Protein AF-A0A954Y9H6-F1 (afdb_monomer)

Solvent-accessible surface area (backbone atoms only — not comparable to full-atom values): 20318 Å² total; per-residue (Å²): 142,84,87,79,78,78,82,72,50,77,64,55,61,49,52,51,51,51,50,49,53,50,51,51,51,51,50,49,51,50,51,50,65,69,41,40,82,63,45,50,44,52,51,52,10,51,53,48,25,59,67,44,42,63,58,30,51,46,41,31,69,76,70,66,47,57,64,68,56,35,47,50,51,56,45,48,53,51,47,52,53,49,51,50,52,52,47,51,54,50,52,56,48,51,53,50,62,73,46,44,64,57,52,52,52,52,51,52,51,52,49,50,71,75,46,56,79,80,79,50,83,70,75,83,72,70,68,82,79,72,78,80,82,88,76,90,78,91,80,84,91,80,85,87,86,79,84,86,82,88,79,91,82,87,86,88,88,81,88,82,89,76,88,74,82,72,78,81,92,77,75,81,70,88,78,53,54,67,60,50,50,53,47,49,48,53,60,47,43,53,52,51,51,51,49,52,50,50,50,53,52,51,47,52,53,48,50,54,52,49,50,49,46,62,52,48,20,52,54,47,17,50,54,46,51,75,41,40,70,58,53,52,48,55,54,56,73,69,50,61,76,91,50,44,72,59,51,52,48,53,51,54,52,48,52,49,53,53,53,48,50,52,55,43,38,55,52,48,17,52,52,47,8,50,53,38,6,54,45,25,43,74,58,43,20,50,61,16,51,60,49,12,43,49,24,8,59,37,39,68,46,85,78,44,34,62,69,35,49,64,55,47,40,53,18,10,42,55,28,20,64,76,70,74,45,69,52,63,59,36,31,53,49,44,50,49,44,50,51,52,47,51,48,44,40,64,72,48,47,48,56,62,46,62,73,74,106

pLDDT: mean 75.58, std 20.39, range [23.17, 97.12]

Foldseek 3Di:
DPPDDPDPPPVNVVVVVVVVVVVVVVVVVVVCVVCVLVVVLLVLLLVLLVVLLVQLVCCCPVVVDDSLVSLCVSLVVLLVVLVVVLVVVVVVVVVCVVCVVVVVVVVVVVVCVVCVCLPDPPPPPVPPPDDDDDDDDDDDDDDDDDDDDDDDDDDDDDDDDDDDDDDDPDDDDSPCSVVVVVVVCVVVVVVVVVVVVVVVVVVVVVSVVSVCSSVSSSVSSSVCNVCVVVVVVVVLVPDDPVCNVVVVVVVVVVVVVVVLLQVLLLVLLVVQLVLQLVQLVVLQQANRSVLSNVLSVLSSDPPSSVVSLVVSLVSLQVRCVVVVHDSVRSNVSSVVSVVVSVCCCPPPSVCVSVVVD

Sequence (357 aa):
MEKYLPKLTERGKRWARFLSLIATTVALIWTILYLRSVLTPIAAALAIAYILNPVVTWMEREQGVRRVTSISVGIGALLIIGASVVFAGVVQTLDLSARLPQYIVQGQEWLTSSLPGLINPPEYFTSRKAEPEPGESQSQTTEQSSEPEHQSAEPENANAVPIADQPPTDGAAPWQTGHDLRRLVADHGLTVASSIAAYVSGMITNLFHILTLVVLIPMYAFFFLLNFNEMVRVVHDHIPIDYRPTIVRVVTTADRAIADFFRGRLIVCTIIGAVTGIGWQLVGVKYGLLIGALAGLLNLIPFMTMLALPMAIFGAYLGATEIQAPWFFPVVLAFLVFIAAQALETFVLTPTIESKA

Radius of gyration: 41.89 Å; Cα contacts (8 Å, |Δi|>4): 201; chains: 1; bounding box: 108×104×107 Å

Secondary structure (DSSP, 8-state):
--S------HHHHHHHHHHHHHHHHHHHHHHHHHTHHHHHHHHHHHHHHHHHHHHHHHHHHHH---HHHHHHHHHHHHHHHHHHHHHHHHHHHHHHHHHHHHHHHHHHHHHHHH-GGGTS--GGGTGGG-PPPS-------------------------------PPPS----TTTHHHHHHHHHHHHHHHHHHHHHHHHHHHHHHHHHHHHHHHHHHHHHHHHHHTHHHHHHHHHHHS-GGGHHHHHHHHHHHHHHHHHHHHHHHHHHHHHHHHHHHHHHHHT-TTHHHHHHHHHHHTTSTTGGGGHHHHHHHHHHHHHHHTT--THHHHHHHHHHHHHHHHHIIIIIHHHHHTT-

Structure (mmCIF, N/CA/C/O backbone):
data_AF-A0A954Y9H6-F1
#
_entry.id   AF-A0A954Y9H6-F1
#
loop_
_atom_site.group_PDB
_atom_site.id
_atom_site.type_symbol
_atom_site.label_atom_id
_atom_site.label_alt_id
_atom_site.label_comp_id
_atom_site.label_asym_id
_atom_site.label_entity_id
_atom_site.label_seq_id
_atom_site.pdbx_PDB_ins_code
_atom_site.Cartn_x
_atom_site.Cartn_y
_atom_site.Cartn_z
_atom_site.occupancy
_atom_site.B_iso_or_equiv
_atom_site.auth_seq_id
_atom_site.auth_comp_id
_atom_site.auth_asym_id
_atom_site.auth_atom_id
_atom_site.pdbx_PDB_model_num
ATOM 1 N N . MET A 1 1 ? -19.455 42.103 54.060 1.00 50.34 1 MET A N 1
ATOM 2 C CA . MET A 1 1 ? -19.881 42.660 52.754 1.00 50.34 1 MET A CA 1
ATOM 3 C C . MET A 1 1 ? -20.447 41.542 51.876 1.00 50.34 1 MET A C 1
ATOM 5 O O . MET A 1 1 ? -19.918 41.258 50.816 1.00 50.34 1 MET A O 1
ATOM 9 N N . GLU A 1 2 ? -21.517 40.878 52.316 1.00 53.56 2 GLU A N 1
ATOM 10 C CA . GLU A 1 2 ? -21.991 39.623 51.692 1.00 53.56 2 GLU A CA 1
ATOM 11 C C . GLU A 1 2 ? -23.406 39.761 51.091 1.00 53.56 2 GLU A C 1
ATOM 13 O O . GLU A 1 2 ? -24.058 38.788 50.733 1.00 53.56 2 GLU A O 1
ATOM 18 N N . LYS A 1 3 ? -23.910 41.001 50.987 1.00 54.41 3 LYS A N 1
ATOM 19 C CA . LYS A 1 3 ? -25.339 41.299 50.782 1.00 54.41 3 LYS A CA 1
ATOM 20 C C . LYS A 1 3 ? -25.732 41.715 49.352 1.00 54.41 3 LYS A C 1
ATOM 22 O O . LYS A 1 3 ? -26.835 42.213 49.167 1.00 54.41 3 LYS A O 1
ATOM 27 N N . TYR A 1 4 ? -24.874 41.514 48.345 1.00 53.78 4 TYR A N 1
ATOM 28 C CA . TYR A 1 4 ? -25.131 41.981 46.967 1.00 53.78 4 TYR A CA 1
ATOM 29 C C . TYR A 1 4 ? -24.660 41.019 45.861 1.00 53.78 4 TYR A C 1
ATOM 31 O O . TYR A 1 4 ? -24.099 41.453 44.860 1.00 53.78 4 TYR A O 1
ATOM 39 N N . LEU A 1 5 ? -24.902 39.712 45.992 1.00 60.25 5 LEU A N 1
ATOM 40 C CA . LEU A 1 5 ? -24.846 38.817 44.827 1.00 60.25 5 LEU A CA 1
ATOM 41 C C . LEU A 1 5 ? -26.247 38.743 44.190 1.00 60.25 5 LEU A C 1
ATOM 43 O O . LEU A 1 5 ? -27.145 38.136 44.782 1.00 60.25 5 LEU A O 1
ATOM 47 N N . PRO A 1 6 ? -26.485 39.374 43.022 1.00 60.12 6 PRO A N 1
ATOM 48 C CA . PRO A 1 6 ? -27.776 39.297 42.351 1.00 60.12 6 PRO A CA 1
ATOM 49 C C . PRO A 1 6 ? -28.073 37.842 41.972 1.00 60.12 6 PRO A C 1
ATOM 51 O O . PRO A 1 6 ? -27.268 37.168 41.326 1.00 60.12 6 PRO A O 1
ATOM 54 N N . LYS A 1 7 ? -29.245 37.344 42.383 1.00 59.62 7 LYS A N 1
ATOM 55 C CA . LYS A 1 7 ? -29.757 36.024 41.995 1.00 59.62 7 LYS A CA 1
ATOM 56 C C . LYS A 1 7 ? -29.876 35.974 40.468 1.00 59.62 7 LYS A C 1
ATOM 58 O O . LYS A 1 7 ? -30.823 36.514 39.904 1.00 59.62 7 LYS A O 1
ATOM 63 N N . LEU A 1 8 ? -28.920 35.326 39.804 1.00 60.16 8 LEU A N 1
ATOM 64 C CA . LEU A 1 8 ? -28.986 35.042 38.371 1.00 60.16 8 LEU A CA 1
ATOM 65 C C . LEU A 1 8 ? -30.288 34.283 38.076 1.00 60.16 8 LEU A C 1
ATOM 67 O O . LEU A 1 8 ? -30.517 33.194 38.612 1.00 60.16 8 LEU A O 1
ATOM 71 N N . THR A 1 9 ? -31.140 34.870 37.237 1.00 72.00 9 THR A N 1
ATOM 72 C CA . THR A 1 9 ? -32.372 34.256 36.729 1.00 72.00 9 THR A CA 1
ATOM 73 C C . THR A 1 9 ? -32.061 32.896 36.088 1.00 72.00 9 THR A C 1
ATOM 75 O O . THR A 1 9 ? -31.012 32.719 35.470 1.00 72.00 9 THR A O 1
ATOM 78 N N . GLU A 1 10 ? -32.970 31.920 36.208 1.00 72.31 10 GLU A N 1
ATOM 79 C CA . GLU A 1 10 ? -32.891 30.571 35.595 1.00 72.31 10 GLU A CA 1
ATOM 80 C C . GLU A 1 10 ? -32.370 30.587 34.142 1.00 72.31 10 GLU A C 1
ATOM 82 O O . GLU A 1 10 ? -31.597 29.718 33.735 1.00 72.31 10 GLU A O 1
ATOM 87 N N . ARG A 1 11 ? -32.736 31.624 33.372 1.00 70.50 11 ARG A N 1
ATOM 88 C CA . ARG A 1 11 ? -32.250 31.863 32.006 1.00 70.50 11 ARG A CA 1
ATOM 89 C C . ARG A 1 11 ? -30.738 32.107 31.951 1.00 70.50 11 ARG A C 1
ATOM 91 O O . ARG A 1 11 ? -30.072 31.469 31.144 1.00 70.50 11 ARG A O 1
ATOM 98 N N . GLY A 1 12 ? -30.176 32.937 32.830 1.00 76.56 12 GLY A N 1
ATOM 99 C CA . GLY A 1 12 ? -28.735 33.213 32.888 1.00 76.56 12 GLY A CA 1
ATOM 100 C C . GLY A 1 12 ? -27.895 31.959 33.148 1.00 76.56 12 GLY A C 1
ATOM 101 O O . GLY A 1 12 ? -26.865 31.769 32.511 1.00 76.56 12 GLY A O 1
ATOM 102 N N . LYS A 1 13 ? -28.378 31.032 33.989 1.00 79.44 13 LYS A N 1
ATOM 103 C CA . LYS A 1 13 ? -27.701 29.741 34.232 1.00 79.44 13 LYS A CA 1
ATOM 104 C C . LYS A 1 13 ? -27.748 28.788 33.033 1.00 79.44 13 LYS A C 1
ATOM 106 O O . LYS A 1 13 ? -26.863 27.945 32.900 1.00 79.44 13 LYS A O 1
ATOM 111 N N . ARG A 1 14 ? -28.783 28.866 32.187 1.00 79.81 14 ARG A N 1
ATOM 112 C CA . ARG A 1 14 ? -28.863 28.083 30.940 1.00 79.81 14 ARG A CA 1
ATOM 113 C C . ARG A 1 14 ? -27.919 28.661 29.892 1.00 79.81 14 ARG A C 1
ATOM 115 O O . ARG A 1 14 ? -27.126 27.914 29.336 1.00 79.81 14 ARG A O 1
ATOM 122 N N . TRP A 1 15 ? -27.928 29.981 29.704 1.00 84.19 15 TRP A N 1
ATOM 123 C CA . TRP A 1 15 ? -27.007 30.666 28.793 1.00 84.19 15 TRP A CA 1
ATOM 124 C C . TRP A 1 15 ? -25.541 30.498 29.203 1.00 84.19 15 TRP A C 1
ATOM 126 O O . TRP A 1 15 ? -24.712 30.232 28.343 1.00 84.19 15 TRP A O 1
ATOM 136 N N . ALA A 1 16 ? -25.225 30.535 30.501 1.00 85.31 16 ALA A N 1
ATOM 137 C CA . ALA A 1 16 ? -23.877 30.246 30.992 1.00 85.31 16 ALA A CA 1
ATOM 138 C C . ALA A 1 16 ? -23.425 28.811 30.661 1.00 85.31 16 ALA A C 1
ATOM 140 O O . ALA A 1 16 ? -22.292 28.623 30.233 1.00 85.31 16 ALA A O 1
ATOM 141 N N . ARG A 1 17 ? -24.316 27.812 30.791 1.00 86.06 17 ARG A N 1
ATOM 142 C CA . ARG A 1 17 ? -24.036 26.417 30.397 1.00 86.06 17 ARG A CA 1
ATOM 143 C C . ARG A 1 17 ? -23.856 26.258 28.887 1.00 86.06 17 ARG A C 1
ATOM 145 O O . ARG A 1 17 ? -22.957 25.549 28.450 1.00 86.06 17 ARG A O 1
ATOM 152 N N . PHE A 1 18 ? -24.683 26.929 28.089 1.00 89.31 18 PHE A N 1
ATOM 153 C CA . PHE A 1 18 ? -24.528 26.935 26.633 1.00 89.31 18 PHE A CA 1
ATOM 154 C C . PHE A 1 18 ? -23.209 27.585 26.210 1.00 89.31 18 PHE A C 1
ATOM 156 O O . PHE A 1 18 ? -22.472 27.000 25.424 1.00 89.31 18 PHE A O 1
ATOM 163 N N . LEU A 1 19 ? -22.865 28.743 26.779 1.00 91.88 19 LEU A N 1
ATOM 164 C CA . LEU A 1 19 ? -21.596 29.418 26.511 1.00 91.88 19 LEU A CA 1
ATOM 165 C C . LEU A 1 19 ? -20.398 28.582 26.964 1.00 91.88 19 LEU A C 1
ATOM 167 O O . LEU A 1 19 ? -19.422 28.501 26.227 1.00 91.88 19 LEU A O 1
ATOM 171 N N . SER A 1 20 ? -20.474 27.911 28.119 1.00 91.69 20 SER A N 1
ATOM 172 C CA . SER A 1 20 ? -19.396 27.022 28.562 1.00 91.69 20 SER A CA 1
ATOM 173 C C . SER A 1 20 ? -19.232 25.817 27.640 1.00 91.69 20 SER A C 1
ATOM 175 O O . SER A 1 20 ? -18.102 25.455 27.349 1.00 91.69 20 SER A O 1
ATOM 177 N N . LEU A 1 21 ? -20.328 25.225 27.146 1.00 93.12 21 LEU A N 1
ATOM 178 C CA . LEU A 1 21 ? -20.279 24.109 26.192 1.00 93.12 21 LEU A CA 1
ATOM 179 C C . LEU A 1 21 ? -19.699 24.532 24.840 1.00 93.12 21 LEU A C 1
ATOM 181 O O . LEU A 1 21 ? -18.912 23.802 24.241 1.00 93.12 21 LEU A O 1
ATOM 185 N N . ILE A 1 22 ? -20.064 25.720 24.359 1.00 93.81 22 ILE A N 1
ATOM 186 C CA . ILE A 1 22 ? -19.492 26.276 23.131 1.00 93.81 22 ILE A CA 1
ATOM 187 C C . ILE A 1 22 ? -18.000 26.547 23.340 1.00 93.81 22 ILE A C 1
ATOM 189 O O . ILE A 1 22 ? -17.191 26.127 22.520 1.00 93.81 22 ILE A O 1
ATOM 193 N N . ALA A 1 23 ? -17.620 27.175 24.455 1.00 93.62 23 ALA A N 1
ATOM 194 C CA . ALA A 1 23 ? -16.227 27.471 24.770 1.00 93.62 23 ALA A CA 1
ATOM 195 C C . ALA A 1 23 ? -15.376 26.200 24.899 1.00 93.62 23 ALA A C 1
ATOM 197 O O . ALA A 1 23 ? -14.284 26.151 24.339 1.00 93.62 23 ALA A O 1
ATOM 198 N N . THR A 1 24 ? -15.873 25.151 25.565 1.00 94.44 24 THR A N 1
ATOM 199 C CA . THR A 1 24 ? -15.162 23.865 25.646 1.00 94.44 24 THR A CA 1
ATOM 200 C C . THR A 1 24 ? -15.056 23.188 24.287 1.00 94.44 24 THR A C 1
ATOM 202 O O . THR A 1 24 ? -13.998 22.657 23.965 1.00 94.44 24 THR A O 1
ATOM 205 N N . THR A 1 25 ? -16.100 23.246 23.457 1.00 93.62 25 THR A N 1
ATOM 206 C CA . THR A 1 25 ? -16.067 22.683 22.098 1.00 93.62 25 THR A CA 1
ATOM 207 C C . THR A 1 25 ? -15.065 23.425 21.212 1.00 93.62 25 THR A C 1
ATOM 209 O O . THR A 1 25 ? -14.272 22.793 20.521 1.00 93.62 25 THR A O 1
ATOM 212 N N . VAL A 1 26 ? -15.039 24.760 21.264 1.00 95.69 26 VAL A N 1
ATOM 213 C CA . VAL A 1 26 ? -14.076 25.586 20.519 1.00 95.69 26 VAL A CA 1
ATOM 214 C C . VAL A 1 26 ? -12.653 25.341 21.010 1.00 95.69 26 VAL A C 1
ATOM 216 O O . VAL A 1 26 ? -11.758 25.166 20.188 1.00 95.69 26 VAL A O 1
ATOM 219 N N . ALA A 1 27 ? -12.442 25.272 22.328 1.00 94.50 27 ALA A N 1
ATOM 220 C CA . ALA A 1 27 ? -11.142 24.945 22.903 1.00 94.50 27 ALA A CA 1
ATOM 221 C C . ALA A 1 27 ? -10.670 23.556 22.451 1.00 94.50 27 ALA A C 1
ATOM 223 O O . ALA A 1 27 ? -9.532 23.417 22.019 1.00 94.50 27 ALA A O 1
ATOM 224 N N . LEU A 1 28 ? -11.558 22.557 22.457 1.00 94.50 28 LEU A N 1
ATOM 225 C CA . LEU A 1 28 ? -11.259 21.208 21.980 1.00 94.50 28 LEU A CA 1
ATOM 226 C C . LEU A 1 28 ? -10.878 21.203 20.493 1.00 94.50 28 LEU A C 1
ATOM 228 O O . LEU A 1 28 ? -9.861 20.619 20.128 1.00 94.50 28 LEU A O 1
ATOM 232 N N . ILE A 1 29 ? -11.654 21.881 19.639 1.00 94.19 29 ILE A N 1
ATOM 233 C CA . ILE A 1 29 ? -11.358 22.005 18.204 1.00 94.19 29 ILE A CA 1
ATOM 234 C C . ILE A 1 29 ? -10.013 22.706 17.998 1.00 94.19 29 ILE A C 1
ATOM 236 O O . ILE A 1 29 ? -9.193 22.226 17.219 1.00 94.19 29 ILE A O 1
ATOM 240 N N . TRP A 1 30 ? -9.749 23.795 18.724 1.00 94.25 30 TRP A N 1
ATOM 241 C CA . TRP A 1 30 ? -8.466 24.491 18.674 1.00 94.25 30 TRP A CA 1
ATOM 242 C C . TRP A 1 30 ? -7.325 23.549 19.057 1.00 94.25 30 TRP A C 1
ATOM 244 O O . TRP A 1 30 ? -6.343 23.456 18.324 1.00 94.25 30 TRP A O 1
ATOM 254 N N . THR A 1 31 ? -7.450 22.815 20.167 1.00 91.25 31 THR A N 1
ATOM 255 C CA . THR A 1 31 ? -6.437 21.848 20.607 1.00 91.25 31 THR A CA 1
ATOM 256 C C . THR A 1 31 ? -6.202 20.770 19.552 1.00 91.25 31 THR A C 1
ATOM 258 O O . THR A 1 31 ? -5.050 20.474 19.248 1.00 91.25 31 THR A O 1
ATOM 261 N N . ILE A 1 32 ? -7.257 20.222 18.943 1.00 89.94 32 ILE A N 1
ATOM 262 C CA . ILE A 1 32 ? -7.149 19.206 17.884 1.00 89.94 32 ILE A CA 1
ATOM 263 C C . ILE A 1 32 ? -6.435 19.766 16.648 1.00 89.94 32 ILE A C 1
ATOM 265 O O . ILE A 1 32 ? -5.545 19.112 16.105 1.00 89.94 32 ILE A O 1
ATOM 269 N N . LEU A 1 33 ? -6.789 20.975 16.209 1.00 87.44 33 LEU A N 1
ATOM 270 C CA . LEU A 1 33 ? -6.156 21.618 15.056 1.00 87.44 33 LEU A CA 1
ATOM 271 C C . LEU A 1 33 ? -4.694 21.982 15.338 1.00 87.44 33 LEU A C 1
ATOM 273 O O . LEU A 1 33 ? -3.852 21.838 14.453 1.00 87.44 33 LEU A O 1
ATOM 277 N N . TYR A 1 34 ? -4.381 22.377 16.573 1.00 91.62 34 TYR A N 1
ATOM 278 C CA . TYR A 1 34 ? -3.018 22.649 17.022 1.00 91.62 34 TYR A CA 1
ATOM 279 C C . TYR A 1 34 ? -2.166 21.370 17.081 1.00 91.62 34 TYR A C 1
ATOM 281 O O . TYR A 1 34 ? -1.022 21.366 16.634 1.00 91.62 34 TYR A O 1
ATOM 289 N N . LEU A 1 35 ? -2.737 20.255 17.555 1.00 89.19 35 LEU A N 1
ATOM 290 C CA . LEU A 1 35 ? -2.063 18.952 17.631 1.00 89.19 35 LEU A CA 1
ATOM 291 C C . LEU A 1 35 ? -2.100 18.157 16.321 1.00 89.19 35 LEU A C 1
ATOM 293 O O . LEU A 1 35 ? -1.576 17.045 16.287 1.00 89.19 35 LEU A O 1
ATOM 297 N N . ARG A 1 36 ? -2.675 18.685 15.233 1.00 88.00 36 ARG A N 1
ATOM 298 C CA . ARG A 1 36 ? -2.829 17.962 13.956 1.00 88.00 36 ARG A CA 1
ATOM 299 C C . ARG A 1 36 ? -1.518 17.336 13.458 1.00 88.00 36 ARG A C 1
ATOM 301 O O . ARG A 1 36 ? -1.539 16.230 12.913 1.00 88.00 36 ARG A O 1
ATOM 308 N N . SER A 1 37 ? -0.386 18.010 13.671 1.00 80.62 37 SER A N 1
ATOM 309 C CA . SER A 1 37 ? 0.950 17.519 13.301 1.00 80.62 37 SER A CA 1
ATOM 310 C C . SER A 1 37 ? 1.339 16.222 14.022 1.00 80.62 37 SER A C 1
ATOM 312 O O . SER A 1 37 ? 1.972 15.358 13.422 1.00 80.62 37 SER A O 1
ATOM 314 N N . VAL A 1 38 ? 0.910 16.046 15.274 1.00 88.00 38 VAL A N 1
ATOM 315 C CA . VAL A 1 38 ? 1.157 14.844 16.090 1.00 88.00 38 VAL A CA 1
ATOM 316 C C . VAL A 1 38 ? 0.028 13.822 15.932 1.00 88.00 38 VAL A C 1
ATOM 318 O O . VAL A 1 38 ? 0.260 12.616 15.990 1.00 88.00 38 VAL A O 1
ATOM 321 N N . LEU A 1 39 ? -1.195 14.287 15.669 1.00 87.38 39 LEU A N 1
ATOM 322 C CA . LEU A 1 39 ? -2.361 13.431 15.457 1.00 87.38 39 LEU A CA 1
ATOM 323 C C . LEU A 1 39 ? -2.238 12.588 14.188 1.00 87.38 39 LEU A C 1
ATOM 325 O O . LEU A 1 39 ? -2.672 11.445 14.186 1.00 87.38 39 LEU A O 1
ATOM 329 N N . THR A 1 40 ? -1.646 13.133 13.122 1.00 88.50 40 THR A N 1
ATOM 330 C CA . THR A 1 40 ? -1.534 12.446 11.824 1.00 88.50 40 THR A CA 1
ATOM 331 C C . THR A 1 40 ? -0.817 11.088 11.927 1.00 88.50 40 THR A C 1
ATOM 333 O O . THR A 1 40 ? -1.420 10.087 11.536 1.00 88.50 40 THR A O 1
ATOM 336 N N . PRO A 1 41 ? 0.407 10.981 12.489 1.00 90.88 41 PRO A N 1
ATOM 337 C CA . PRO A 1 41 ? 1.075 9.686 12.635 1.00 90.88 41 PRO A CA 1
ATOM 338 C C . PRO A 1 41 ? 0.366 8.754 13.625 1.00 90.88 41 PRO A C 1
ATOM 340 O O . PRO A 1 41 ? 0.350 7.547 13.406 1.00 90.88 41 PRO A O 1
ATOM 343 N N . ILE A 1 42 ? -0.257 9.289 14.681 1.00 93.50 42 ILE A N 1
ATOM 344 C CA . ILE A 1 42 ? -1.028 8.489 15.644 1.00 93.50 42 ILE A CA 1
ATOM 345 C C . ILE A 1 42 ? -2.270 7.884 14.972 1.00 93.50 42 ILE A C 1
ATOM 347 O O . ILE A 1 42 ? -2.531 6.691 15.103 1.00 93.50 42 ILE A O 1
ATOM 351 N N . ALA A 1 43 ? -3.023 8.685 14.220 1.00 90.88 43 ALA A N 1
ATOM 352 C CA . ALA A 1 43 ? -4.205 8.238 13.495 1.00 90.88 43 ALA A CA 1
ATOM 353 C C . ALA A 1 43 ? -3.841 7.226 12.399 1.00 90.88 43 ALA A C 1
ATOM 355 O O . ALA A 1 43 ? -4.502 6.197 12.272 1.00 90.88 43 ALA A O 1
ATOM 356 N N . ALA A 1 44 ? -2.757 7.475 11.657 1.00 91.00 44 ALA A N 1
ATOM 357 C CA . ALA A 1 44 ? -2.236 6.530 10.673 1.00 91.00 44 ALA A CA 1
ATOM 358 C C . ALA A 1 44 ? -1.828 5.201 11.329 1.00 91.00 44 ALA A C 1
ATOM 360 O O . ALA A 1 44 ? -2.189 4.133 10.839 1.00 91.00 44 ALA A O 1
ATOM 361 N N . ALA A 1 45 ? -1.142 5.255 12.472 1.00 94.44 45 ALA A N 1
ATOM 362 C CA . ALA A 1 45 ? -0.774 4.072 13.239 1.00 94.44 45 ALA A CA 1
ATOM 363 C C . ALA A 1 45 ? -1.991 3.290 13.744 1.00 94.44 45 ALA A C 1
ATOM 365 O O . ALA A 1 45 ? -1.987 2.064 13.690 1.00 94.44 45 ALA A O 1
ATOM 366 N N . LEU A 1 46 ? -3.043 3.978 14.196 1.00 93.38 46 LEU A N 1
ATOM 367 C CA . LEU A 1 46 ? -4.293 3.348 14.619 1.00 93.38 46 LEU A CA 1
ATOM 368 C C . LEU A 1 46 ? -4.992 2.640 13.451 1.00 93.38 46 LEU A C 1
ATOM 370 O O . LEU A 1 46 ? -5.429 1.501 13.599 1.00 93.38 46 LEU A O 1
ATOM 374 N N . ALA A 1 47 ? -5.059 3.293 12.288 1.00 89.25 47 ALA A N 1
ATOM 375 C CA . ALA A 1 47 ? -5.627 2.706 11.078 1.00 89.25 47 ALA A CA 1
ATOM 376 C C . ALA A 1 47 ? -4.849 1.453 10.648 1.00 89.25 47 ALA A C 1
ATOM 378 O O . ALA A 1 47 ? -5.442 0.408 10.392 1.00 89.25 47 ALA A O 1
ATOM 379 N N . ILE A 1 48 ? -3.517 1.526 10.645 1.00 90.00 48 ILE A N 1
ATOM 380 C CA . ILE A 1 48 ? -2.652 0.385 10.332 1.00 90.00 48 ILE A CA 1
ATOM 381 C C . ILE A 1 48 ? -2.810 -0.727 11.365 1.00 90.00 48 ILE A C 1
ATOM 383 O O . ILE A 1 48 ? -2.929 -1.883 10.978 1.00 90.00 48 ILE A O 1
ATOM 387 N N . ALA A 1 49 ? -2.853 -0.407 12.659 1.00 92.88 49 ALA A N 1
ATOM 388 C CA . ALA A 1 49 ? -3.075 -1.390 13.714 1.00 92.88 49 ALA A CA 1
ATOM 389 C C . ALA A 1 49 ? -4.407 -2.124 13.519 1.00 92.88 49 ALA A C 1
ATOM 391 O O . ALA A 1 49 ? -4.454 -3.345 13.642 1.00 92.88 49 ALA A O 1
ATOM 392 N N . TYR A 1 50 ? -5.468 -1.402 13.149 1.00 89.25 50 TYR A N 1
ATOM 393 C CA . TYR A 1 50 ? -6.764 -1.995 12.832 1.00 89.25 50 TYR A CA 1
ATOM 394 C C . TYR A 1 50 ? -6.695 -2.925 11.610 1.00 89.25 50 TYR A C 1
ATOM 396 O O . TYR A 1 50 ? -7.211 -4.038 11.670 1.00 89.25 50 TYR A O 1
ATOM 404 N N . ILE A 1 51 ? -6.010 -2.510 10.538 1.00 85.19 51 ILE A N 1
ATOM 405 C CA . ILE A 1 51 ? -5.826 -3.313 9.315 1.00 85.19 51 ILE A CA 1
ATOM 406 C C . ILE A 1 51 ? -4.954 -4.552 9.569 1.00 85.19 51 ILE A C 1
ATOM 408 O O . ILE A 1 51 ? -5.230 -5.622 9.031 1.00 85.19 51 ILE A O 1
ATOM 412 N N . LEU A 1 52 ? -3.908 -4.437 10.391 1.00 87.88 52 LEU A N 1
ATOM 413 C CA . LEU A 1 52 ? -3.024 -5.554 10.736 1.00 87.88 52 LEU A CA 1
ATOM 414 C C . LEU A 1 52 ? -3.656 -6.505 11.755 1.00 87.88 52 LEU A C 1
ATOM 416 O O . LEU A 1 52 ? -3.291 -7.677 11.778 1.00 87.88 52 LEU A O 1
ATOM 420 N N . ASN A 1 53 ? -4.595 -6.049 12.585 1.00 90.69 53 ASN A N 1
ATOM 421 C CA . ASN A 1 53 ? -5.228 -6.877 13.610 1.00 90.69 53 ASN A CA 1
ATOM 422 C C . ASN A 1 53 ? -5.837 -8.199 13.083 1.00 90.69 53 ASN A C 1
ATOM 424 O O . ASN A 1 53 ? -5.551 -9.235 13.689 1.00 90.69 53 ASN A O 1
ATOM 428 N N . PRO A 1 54 ? -6.615 -8.252 11.979 1.00 84.94 54 PRO A N 1
ATOM 429 C CA . PRO A 1 54 ? -7.104 -9.524 11.437 1.00 84.94 54 PRO A CA 1
ATOM 430 C C . PRO A 1 54 ? -5.963 -10.462 11.024 1.00 84.94 54 PRO A C 1
ATOM 432 O O . PRO A 1 54 ? -6.027 -11.653 11.303 1.00 84.94 54 PRO A O 1
ATOM 435 N N . VAL A 1 55 ? -4.883 -9.934 10.439 1.00 83.94 55 VAL A N 1
ATOM 436 C CA . VAL A 1 55 ? -3.706 -10.731 10.049 1.00 83.94 55 VAL A CA 1
ATOM 437 C C . VAL A 1 55 ? -2.985 -11.276 11.283 1.00 83.94 55 VAL A C 1
ATOM 439 O O . VAL A 1 55 ? -2.660 -12.460 11.350 1.00 83.94 55 VAL A O 1
ATOM 442 N N . VAL A 1 56 ? -2.781 -10.427 12.293 1.00 86.44 56 VAL A N 1
ATOM 443 C CA . VAL A 1 56 ? -2.115 -10.781 13.553 1.00 86.44 56 VAL A CA 1
ATOM 444 C C . VAL A 1 56 ? -2.912 -11.835 14.321 1.00 86.44 56 VAL A C 1
ATOM 446 O O . VAL A 1 56 ? -2.333 -12.812 14.794 1.00 86.44 56 VAL A O 1
ATOM 449 N N . THR A 1 57 ? -4.231 -11.662 14.424 1.00 85.62 57 THR A N 1
ATOM 450 C CA . THR A 1 57 ? -5.122 -12.605 15.120 1.00 85.62 57 THR A CA 1
ATOM 451 C C . THR A 1 57 ? -5.306 -13.910 14.353 1.00 85.62 57 THR A C 1
ATOM 453 O O . THR A 1 57 ? -5.400 -14.966 14.976 1.00 85.62 57 THR A O 1
ATOM 456 N N . TRP A 1 58 ? -5.305 -13.871 13.018 1.00 80.31 58 TRP A N 1
ATOM 457 C CA . TRP A 1 58 ? -5.274 -15.072 12.185 1.00 80.31 58 TRP A CA 1
ATOM 458 C C . TRP A 1 58 ? -3.985 -15.871 12.412 1.00 80.31 58 TRP A C 1
ATOM 460 O O . TRP A 1 58 ? -4.061 -17.063 12.692 1.00 80.31 58 TRP A O 1
ATOM 470 N N . MET A 1 59 ? -2.816 -15.219 12.407 1.00 81.69 59 MET A N 1
ATOM 471 C CA . MET A 1 59 ? -1.543 -15.882 12.720 1.00 81.69 59 MET A CA 1
ATOM 472 C C . MET A 1 59 ? -1.536 -16.483 14.133 1.00 81.69 59 MET A C 1
ATOM 474 O O . MET A 1 59 ? -1.082 -17.607 14.325 1.00 81.69 59 MET A O 1
ATOM 478 N N . GLU A 1 60 ? -2.057 -15.754 15.123 1.00 87.56 60 GLU A N 1
ATOM 479 C CA . GLU A 1 60 ? -2.147 -16.224 16.511 1.00 87.56 60 GLU A CA 1
ATOM 480 C C . GLU A 1 60 ? -3.017 -17.484 16.642 1.00 87.56 60 GLU A C 1
ATOM 482 O O . GLU A 1 60 ? -2.621 -18.435 17.314 1.00 87.56 60 GLU A O 1
ATOM 487 N N . ARG A 1 61 ? -4.185 -17.513 15.985 1.00 84.75 61 ARG A N 1
ATOM 488 C CA . ARG A 1 61 ? -5.139 -18.629 16.083 1.00 84.75 61 ARG A CA 1
ATOM 489 C C . ARG A 1 61 ? -4.744 -19.836 15.239 1.00 84.75 61 ARG A C 1
ATOM 491 O O . ARG A 1 61 ? -4.866 -20.957 15.718 1.00 84.75 61 ARG A O 1
ATOM 498 N N . GLU A 1 62 ? -4.285 -19.609 14.011 1.00 84.00 62 GLU A N 1
ATOM 499 C CA . GLU A 1 62 ? -4.062 -20.679 13.033 1.00 84.00 62 GLU A CA 1
ATOM 500 C C . GLU A 1 62 ? -2.670 -21.310 13.167 1.00 84.00 62 GLU A C 1
ATOM 502 O O . GLU A 1 62 ? -2.515 -22.520 13.031 1.00 84.00 62 GLU A O 1
ATOM 507 N N . GLN A 1 63 ? -1.643 -20.502 13.461 1.00 75.69 63 GLN A N 1
ATOM 508 C CA . GLN A 1 63 ? -0.256 -20.973 13.581 1.00 75.69 63 GLN A CA 1
ATOM 509 C C . GLN A 1 63 ? 0.206 -21.127 15.038 1.00 75.69 63 GLN A C 1
ATOM 511 O O . GLN A 1 63 ? 1.325 -21.581 15.277 1.00 75.69 63 GLN A O 1
ATOM 516 N N . GLY A 1 64 ? -0.618 -20.736 16.019 1.00 84.69 64 GLY A N 1
ATOM 517 C CA . GLY A 1 64 ? -0.296 -20.842 17.448 1.00 84.69 64 GLY A CA 1
ATOM 518 C C . GLY A 1 64 ? 0.899 -19.987 17.890 1.00 84.69 64 GLY A C 1
ATOM 519 O O . GLY A 1 64 ? 1.477 -20.219 18.954 1.00 84.69 64 GLY A O 1
ATOM 520 N N . VAL A 1 65 ? 1.316 -19.017 17.072 1.00 89.75 65 VAL A N 1
ATOM 521 C CA . VAL A 1 65 ? 2.456 -18.146 17.373 1.00 89.75 65 VAL A CA 1
ATOM 522 C C . VAL A 1 65 ? 2.099 -17.127 18.451 1.00 89.75 65 VAL A C 1
ATOM 524 O O . VAL A 1 65 ? 0.979 -16.625 18.535 1.00 89.75 65 VAL A O 1
ATOM 527 N N . ARG A 1 66 ? 3.091 -16.776 19.279 1.00 90.88 66 ARG A N 1
ATOM 528 C CA . ARG A 1 66 ? 2.941 -15.723 20.290 1.00 90.88 66 ARG A CA 1
ATOM 529 C C . ARG A 1 66 ? 2.521 -14.415 19.623 1.00 90.88 66 ARG A C 1
ATOM 531 O O . ARG A 1 66 ? 3.136 -13.993 18.647 1.00 90.88 66 ARG A O 1
ATOM 538 N N . ARG A 1 67 ? 1.561 -13.714 20.231 1.00 85.38 67 ARG A N 1
ATOM 539 C CA . ARG A 1 67 ? 1.025 -12.433 19.744 1.00 85.38 67 ARG A CA 1
ATOM 540 C C . ARG A 1 67 ? 2.106 -11.407 19.391 1.00 85.38 67 ARG A C 1
ATOM 542 O O . ARG A 1 67 ? 2.024 -10.762 18.354 1.00 85.38 67 ARG A O 1
ATOM 549 N N . VAL A 1 68 ? 3.159 -11.311 20.207 1.00 89.88 68 VAL A N 1
ATOM 550 C CA . VAL A 1 68 ? 4.302 -10.414 19.951 1.00 89.88 68 VAL A CA 1
ATOM 551 C C . VAL A 1 68 ? 5.006 -10.757 18.634 1.00 89.88 68 VAL A C 1
ATOM 553 O O . VAL A 1 68 ? 5.362 -9.856 17.886 1.00 89.88 68 VAL A O 1
ATOM 556 N N . THR A 1 69 ? 5.163 -12.042 18.310 1.00 91.06 69 THR A N 1
ATOM 557 C CA . THR A 1 69 ? 5.796 -12.490 17.063 1.00 91.06 69 THR A CA 1
ATOM 558 C C . THR A 1 69 ? 4.955 -12.107 15.850 1.00 91.06 69 THR A C 1
ATOM 560 O O . THR A 1 69 ? 5.493 -11.538 14.905 1.00 91.06 69 THR A O 1
ATOM 563 N N . SER A 1 70 ? 3.641 -12.342 15.890 1.00 88.75 70 SER A N 1
ATOM 564 C CA . SER A 1 70 ? 2.728 -11.957 14.805 1.00 88.75 70 SER A CA 1
ATOM 565 C C . SER A 1 70 ? 2.743 -10.450 14.549 1.00 88.75 70 SER A C 1
ATOM 567 O O . SER A 1 70 ? 2.813 -10.012 13.402 1.00 88.75 70 SER A O 1
ATOM 569 N N . ILE A 1 71 ? 2.746 -9.650 15.621 1.00 92.00 71 ILE A N 1
ATOM 570 C CA . ILE A 1 71 ? 2.841 -8.187 15.535 1.00 92.00 71 ILE A CA 1
ATOM 571 C C . ILE A 1 71 ? 4.173 -7.773 14.900 1.00 92.00 71 ILE A C 1
ATOM 573 O O . ILE A 1 71 ? 4.180 -6.975 13.964 1.00 92.00 71 ILE A O 1
ATOM 577 N N . SER A 1 72 ? 5.291 -8.338 15.363 1.00 92.00 72 SER A N 1
ATOM 578 C CA . SER A 1 72 ? 6.621 -8.031 14.826 1.00 92.00 72 SER A CA 1
ATOM 579 C C . SER A 1 72 ? 6.760 -8.398 13.349 1.00 92.00 72 SER A C 1
ATOM 581 O O . SER A 1 72 ? 7.372 -7.641 12.603 1.00 92.00 72 SER A O 1
ATOM 583 N N . VAL A 1 73 ? 6.175 -9.514 12.901 1.00 91.06 73 VAL A N 1
ATOM 584 C CA . VAL A 1 73 ? 6.181 -9.908 11.480 1.00 91.06 73 VAL A CA 1
ATOM 585 C C . VAL A 1 73 ? 5.369 -8.924 10.638 1.00 91.06 73 VAL A C 1
ATOM 587 O O . VAL A 1 73 ? 5.873 -8.433 9.628 1.00 91.06 73 VAL A O 1
ATOM 590 N N . GLY A 1 74 ? 4.150 -8.579 11.068 1.00 89.00 74 GLY A N 1
ATOM 591 C CA . GLY A 1 74 ? 3.312 -7.610 10.355 1.00 89.00 74 GLY A CA 1
ATOM 592 C C . GLY A 1 74 ? 3.965 -6.229 10.255 1.00 89.00 74 GLY A C 1
ATOM 593 O O . GLY A 1 74 ? 3.966 -5.605 9.195 1.00 89.00 74 GLY A O 1
ATOM 594 N N . ILE A 1 75 ? 4.595 -5.775 11.338 1.00 92.88 75 ILE A N 1
ATOM 595 C CA . ILE A 1 75 ? 5.312 -4.496 11.374 1.00 92.88 75 ILE A CA 1
ATOM 596 C C . ILE A 1 75 ? 6.620 -4.547 10.587 1.00 92.88 75 ILE A C 1
ATOM 598 O O . ILE A 1 75 ? 6.957 -3.574 9.916 1.00 92.88 75 ILE A O 1
ATOM 602 N N . GLY A 1 76 ? 7.322 -5.679 10.599 1.00 91.06 76 GLY A N 1
ATOM 603 C CA . GLY A 1 76 ? 8.488 -5.903 9.753 1.00 91.06 76 GLY A CA 1
ATOM 604 C C . GLY A 1 76 ? 8.140 -5.786 8.270 1.00 91.06 76 GLY A C 1
ATOM 605 O O . GLY A 1 76 ? 8.815 -5.063 7.542 1.00 91.06 76 GLY A O 1
ATOM 606 N N . ALA A 1 77 ? 7.042 -6.409 7.831 1.00 87.56 77 ALA A N 1
ATOM 607 C CA . ALA A 1 77 ? 6.554 -6.282 6.459 1.00 87.56 77 ALA A CA 1
ATOM 608 C C . ALA A 1 77 ? 6.222 -4.823 6.100 1.00 87.56 77 ALA A C 1
ATOM 610 O O . ALA A 1 77 ? 6.634 -4.333 5.048 1.00 87.56 77 ALA A O 1
ATOM 611 N N . LEU A 1 78 ? 5.552 -4.098 7.001 1.00 89.19 78 LEU A N 1
ATOM 612 C CA . LEU A 1 78 ? 5.251 -2.676 6.824 1.00 89.19 78 LEU A CA 1
ATOM 613 C C . LEU A 1 78 ? 6.523 -1.819 6.705 1.00 89.19 78 LEU A C 1
ATOM 615 O O . LEU A 1 78 ? 6.594 -0.945 5.842 1.00 89.19 78 LEU A O 1
ATOM 619 N N . LEU A 1 79 ? 7.535 -2.077 7.538 1.00 92.12 79 LEU A N 1
ATOM 620 C CA . LEU A 1 79 ? 8.817 -1.372 7.493 1.00 92.12 79 LEU A CA 1
ATOM 621 C C . LEU A 1 79 ? 9.584 -1.657 6.203 1.00 92.12 79 LEU A C 1
ATOM 623 O O . LEU A 1 79 ? 10.170 -0.736 5.646 1.00 92.12 79 LEU A O 1
ATOM 627 N N . ILE A 1 80 ? 9.552 -2.892 5.698 1.00 88.38 80 ILE A N 1
ATOM 628 C CA . ILE A 1 80 ? 10.179 -3.247 4.416 1.00 88.38 80 ILE A CA 1
ATOM 629 C C . ILE A 1 80 ? 9.514 -2.483 3.266 1.00 88.38 80 ILE A C 1
ATOM 631 O O . ILE A 1 80 ? 10.211 -1.919 2.419 1.00 88.38 80 ILE A O 1
ATOM 635 N N . ILE A 1 81 ? 8.180 -2.408 3.251 1.00 83.00 81 ILE A N 1
ATOM 636 C CA . ILE A 1 81 ? 7.433 -1.632 2.251 1.00 83.00 81 ILE A CA 1
ATOM 637 C C . ILE A 1 81 ? 7.797 -0.145 2.364 1.00 83.00 81 ILE A C 1
ATOM 639 O O . ILE A 1 81 ? 8.156 0.477 1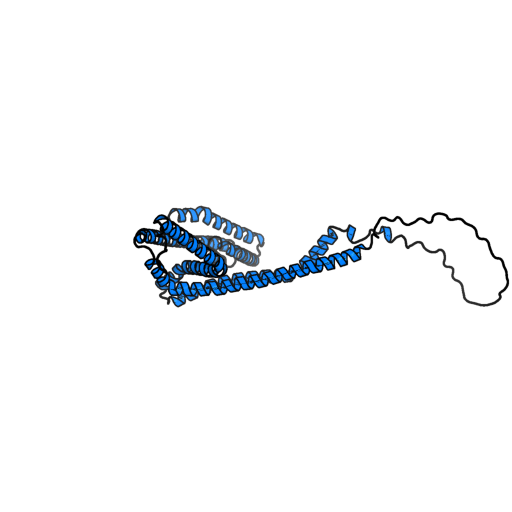.365 1.00 83.00 81 ILE A O 1
ATOM 643 N N . GLY A 1 82 ? 7.778 0.414 3.578 1.00 83.62 82 GLY A N 1
ATOM 644 C CA . GLY A 1 82 ? 8.141 1.811 3.829 1.00 83.62 82 GLY A CA 1
ATOM 645 C C . GLY A 1 82 ? 9.575 2.136 3.402 1.00 83.62 82 GLY A C 1
ATOM 646 O O . GLY A 1 82 ? 9.803 3.119 2.700 1.00 83.62 82 GLY A O 1
ATOM 647 N N . ALA A 1 83 ? 10.534 1.277 3.749 1.00 85.31 83 ALA A N 1
ATOM 648 C CA . ALA A 1 83 ? 11.932 1.415 3.355 1.00 85.31 83 ALA A CA 1
ATOM 649 C C . ALA A 1 83 ? 12.108 1.334 1.834 1.00 85.31 83 ALA A C 1
ATOM 651 O O . ALA A 1 83 ? 12.882 2.106 1.277 1.00 85.31 83 ALA A O 1
ATOM 652 N N . SER A 1 84 ? 11.359 0.461 1.154 1.00 80.94 84 SER A N 1
ATOM 653 C CA . SER A 1 84 ? 11.394 0.341 -0.309 1.00 80.94 84 SER A CA 1
ATOM 654 C C . SER A 1 84 ? 10.907 1.617 -0.997 1.00 80.94 84 SER A C 1
ATOM 656 O O . SER A 1 84 ? 11.525 2.068 -1.958 1.00 80.94 84 SER A O 1
ATOM 658 N N . VAL A 1 85 ? 9.844 2.243 -0.480 1.00 80.38 85 VAL A N 1
ATOM 659 C CA . VAL A 1 85 ? 9.328 3.524 -0.994 1.00 80.38 85 VAL A CA 1
ATOM 660 C C . VAL A 1 85 ? 10.329 4.656 -0.760 1.00 80.38 85 VAL A C 1
ATOM 662 O O . VAL A 1 85 ? 10.605 5.429 -1.678 1.00 80.38 85 VAL A O 1
ATOM 665 N N . VAL A 1 86 ? 10.916 4.735 0.441 1.00 84.06 86 VAL A N 1
ATOM 666 C CA . VAL A 1 86 ? 11.967 5.720 0.753 1.00 84.06 86 VAL A CA 1
ATOM 667 C C . VAL A 1 86 ? 13.163 5.532 -0.172 1.00 84.06 86 VAL A C 1
ATOM 669 O O . VAL A 1 86 ? 13.635 6.495 -0.771 1.00 84.06 86 VAL A O 1
ATOM 672 N N . PHE A 1 87 ? 13.628 4.294 -0.323 1.00 84.38 87 PHE A N 1
ATOM 673 C CA . PHE A 1 87 ? 14.755 3.960 -1.181 1.00 84.38 87 PHE A CA 1
ATOM 674 C C . PHE A 1 87 ? 14.483 4.336 -2.639 1.00 84.38 87 PHE A C 1
ATOM 676 O O . PHE A 1 87 ? 15.311 5.005 -3.251 1.00 84.38 87 PHE A O 1
ATOM 683 N N . ALA A 1 88 ? 13.310 3.990 -3.177 1.00 78.31 88 ALA A N 1
ATOM 684 C CA . ALA A 1 88 ? 12.913 4.365 -4.531 1.00 78.31 88 ALA A CA 1
ATOM 685 C C . ALA A 1 88 ? 12.912 5.890 -4.727 1.00 78.31 88 ALA A C 1
ATOM 687 O O . ALA A 1 88 ? 13.478 6.376 -5.706 1.00 78.31 88 ALA A O 1
ATOM 688 N N . GLY A 1 89 ? 12.358 6.650 -3.775 1.00 77.38 89 GLY A N 1
ATOM 689 C CA . GLY A 1 89 ? 12.361 8.115 -3.823 1.00 77.38 89 GLY A CA 1
ATOM 690 C C . GLY A 1 89 ? 13.771 8.715 -3.773 1.00 77.38 89 GLY A C 1
ATOM 691 O O . GLY A 1 89 ? 14.083 9.645 -4.521 1.00 77.38 89 GLY A O 1
ATOM 692 N N . VAL A 1 90 ? 14.654 8.156 -2.939 1.00 81.56 90 VAL A N 1
ATOM 693 C CA . VAL A 1 90 ? 16.063 8.572 -2.866 1.00 81.56 90 VAL A CA 1
ATOM 694 C C . VAL A 1 90 ? 16.781 8.272 -4.180 1.00 81.56 90 VAL A C 1
ATOM 696 O O . VAL A 1 90 ? 17.389 9.174 -4.748 1.00 81.56 90 VAL A O 1
ATOM 699 N N . VAL A 1 91 ? 16.676 7.046 -4.700 1.00 81.56 91 VAL A N 1
ATOM 700 C CA . VAL A 1 91 ? 17.328 6.631 -5.955 1.00 81.56 91 VAL A CA 1
ATOM 701 C C . VAL A 1 91 ? 16.852 7.474 -7.136 1.00 81.56 91 VAL A C 1
ATOM 703 O O . VAL A 1 91 ? 17.676 7.949 -7.915 1.00 81.56 91 VAL A O 1
ATOM 706 N N . GLN A 1 92 ? 15.546 7.729 -7.238 1.00 76.69 92 GLN A N 1
ATOM 707 C CA . GLN A 1 92 ? 14.977 8.588 -8.277 1.00 76.69 92 GLN A CA 1
ATOM 708 C C . GLN A 1 92 ? 15.552 10.007 -8.217 1.00 76.69 92 GLN A C 1
ATOM 710 O O . GLN A 1 92 ? 15.810 10.626 -9.249 1.00 76.69 92 GLN A O 1
ATOM 715 N N . THR A 1 93 ? 15.794 10.519 -7.012 1.00 69.25 93 THR A N 1
ATOM 716 C CA . THR A 1 93 ? 16.352 11.861 -6.850 1.00 69.25 93 THR A CA 1
ATOM 717 C C . THR A 1 93 ? 17.852 11.907 -7.131 1.00 69.25 93 THR A C 1
ATOM 719 O O . THR A 1 93 ? 18.331 12.863 -7.739 1.00 69.25 93 THR A O 1
ATOM 722 N N . LEU A 1 94 ? 18.597 10.866 -6.748 1.00 75.56 94 LEU A N 1
ATOM 723 C CA . LEU A 1 94 ? 20.013 10.745 -7.097 1.00 75.56 94 LEU A CA 1
ATOM 724 C C . LEU A 1 94 ? 20.197 10.707 -8.621 1.00 75.56 94 LEU A C 1
ATOM 726 O O . LEU A 1 94 ? 21.065 11.409 -9.140 1.00 75.56 94 LEU A O 1
ATOM 730 N N . ASP A 1 95 ? 19.334 9.991 -9.343 1.00 76.50 95 ASP A N 1
ATOM 731 C CA . ASP A 1 95 ? 19.348 9.955 -10.810 1.00 76.50 95 ASP A CA 1
ATOM 732 C C . ASP A 1 95 ? 19.048 11.338 -11.422 1.00 76.50 95 ASP A C 1
ATOM 734 O O . ASP A 1 95 ? 19.759 11.783 -12.322 1.00 76.50 95 ASP A O 1
ATOM 738 N N . LEU A 1 96 ? 18.081 12.086 -10.877 1.00 70.75 96 LEU A N 1
ATOM 739 C CA . LEU A 1 96 ? 17.809 13.468 -11.300 1.00 70.75 96 LEU A CA 1
ATOM 740 C C . LEU A 1 96 ? 18.994 14.410 -11.037 1.00 70.75 96 LEU A C 1
ATOM 742 O O . LEU A 1 96 ? 19.301 15.245 -11.886 1.00 70.75 96 LEU A O 1
ATOM 746 N N . SER A 1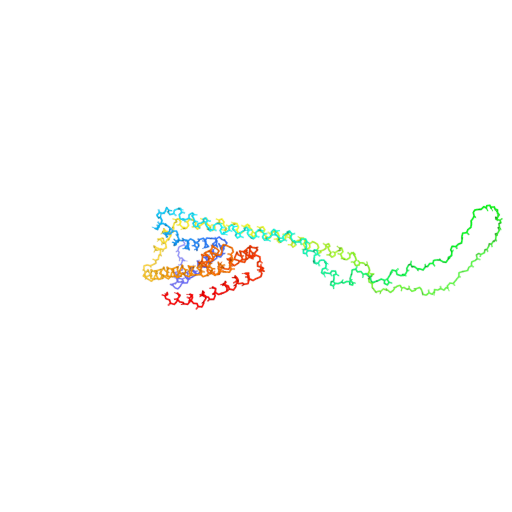 97 ? 19.687 14.261 -9.904 1.00 69.25 97 SER A N 1
ATOM 747 C CA . SER A 1 97 ? 20.872 15.066 -9.578 1.00 69.25 97 SER A CA 1
ATOM 748 C C . SER A 1 97 ? 22.049 14.788 -10.517 1.00 69.25 97 SER A C 1
ATOM 750 O O . SER A 1 97 ? 22.716 15.720 -10.962 1.00 69.25 97 SER A O 1
ATOM 752 N N . ALA A 1 98 ? 22.254 13.524 -10.897 1.00 71.12 98 ALA A N 1
ATOM 753 C CA . ALA A 1 98 ? 23.292 13.128 -11.844 1.00 71.12 98 ALA A CA 1
ATOM 754 C C . ALA A 1 98 ? 22.981 13.603 -13.274 1.00 71.12 98 ALA A C 1
ATOM 756 O O . ALA A 1 98 ? 23.887 13.893 -14.052 1.00 71.12 98 ALA A O 1
ATOM 757 N N . ARG A 1 99 ? 21.691 13.721 -13.611 1.00 73.94 99 ARG A N 1
ATOM 758 C CA . ARG A 1 99 ? 21.188 14.162 -14.920 1.00 73.94 99 ARG A CA 1
ATOM 759 C C . ARG A 1 99 ? 20.933 15.668 -15.016 1.00 73.94 99 ARG A C 1
ATOM 761 O O . ARG A 1 99 ? 20.622 16.176 -16.085 1.00 73.94 99 ARG A O 1
ATOM 768 N N . LEU A 1 100 ? 21.079 16.412 -13.930 1.00 68.44 100 LEU A N 1
ATOM 769 C CA . LEU A 1 100 ? 20.880 17.861 -13.922 1.00 68.44 100 LEU A CA 1
ATOM 770 C C . LEU A 1 100 ? 21.851 18.620 -14.852 1.00 68.44 100 LEU A C 1
ATOM 772 O O . LEU A 1 100 ? 21.378 19.468 -15.610 1.00 68.44 100 LEU A O 1
ATOM 776 N N . PRO A 1 101 ? 23.163 18.301 -14.895 1.00 67.19 101 PRO A N 1
ATOM 777 C CA . PRO A 1 101 ? 24.105 18.975 -15.790 1.00 67.19 101 PRO A CA 1
ATOM 778 C C . PRO A 1 101 ? 23.732 18.833 -17.269 1.00 67.19 101 PRO A C 1
ATOM 780 O O . PRO A 1 101 ? 23.784 19.808 -18.012 1.00 67.19 101 PRO A O 1
ATOM 783 N N . GLN A 1 102 ? 23.289 17.645 -17.694 1.00 73.44 102 GLN A N 1
ATOM 784 C CA . GLN A 1 102 ? 22.889 17.415 -19.088 1.00 73.44 102 GLN A CA 1
ATOM 785 C C . GLN A 1 102 ? 21.605 18.169 -19.463 1.00 73.44 102 GLN A C 1
ATOM 787 O O . GLN A 1 102 ? 21.503 18.635 -20.591 1.00 73.44 102 GLN A O 1
ATOM 792 N N . TYR A 1 103 ? 20.653 18.357 -18.540 1.00 71.81 103 TYR A N 1
ATOM 793 C CA . TYR A 1 103 ? 19.457 19.161 -18.819 1.00 71.81 103 TYR A CA 1
ATOM 794 C C . TYR A 1 103 ? 19.783 20.650 -18.949 1.00 71.81 103 TYR A C 1
ATOM 796 O O . TYR A 1 103 ? 19.167 21.344 -19.755 1.00 71.81 103 TYR A O 1
ATOM 804 N N . ILE A 1 104 ? 20.781 21.137 -18.205 1.00 67.81 104 ILE A N 1
ATOM 805 C CA . ILE A 1 104 ? 21.288 22.507 -18.352 1.00 67.81 104 ILE A CA 1
ATOM 806 C C . ILE A 1 104 ? 21.946 22.679 -19.727 1.00 67.81 104 ILE A C 1
ATOM 808 O O . ILE A 1 104 ? 21.648 23.649 -20.419 1.00 67.81 104 ILE A O 1
ATOM 812 N N . VAL A 1 105 ? 22.783 21.725 -20.149 1.00 66.31 105 VAL A N 1
ATOM 813 C CA . VAL A 1 105 ? 23.444 21.754 -21.467 1.00 66.31 105 VAL A CA 1
ATOM 814 C C . VAL A 1 105 ? 22.424 21.663 -22.606 1.00 66.31 105 VAL A C 1
ATOM 816 O O . VAL A 1 105 ? 22.442 22.496 -23.506 1.00 66.31 105 VAL A O 1
ATOM 819 N N . GLN A 1 106 ? 21.464 20.737 -22.535 1.00 68.94 106 GLN A N 1
ATOM 820 C CA . GLN A 1 106 ? 20.386 20.632 -23.529 1.00 68.94 106 GLN A CA 1
ATOM 821 C C . GLN A 1 106 ? 19.518 21.894 -23.578 1.00 68.94 106 GLN A C 1
ATOM 823 O O . GLN A 1 106 ? 19.099 22.318 -24.652 1.00 68.94 106 GLN A O 1
ATOM 828 N N . GLY A 1 107 ? 19.264 22.524 -22.429 1.00 70.25 107 GLY A N 1
ATOM 829 C CA . GLY A 1 107 ? 18.560 23.802 -22.368 1.00 70.25 107 GLY A CA 1
ATOM 830 C C . GLY A 1 107 ? 19.332 24.924 -23.064 1.00 70.25 107 GLY A C 1
ATOM 831 O O . GLY A 1 107 ? 18.735 25.713 -23.795 1.00 70.25 107 GLY A O 1
ATOM 832 N N . GLN A 1 108 ? 20.657 24.969 -22.891 1.00 58.47 108 GLN A N 1
ATOM 833 C CA . GLN A 1 108 ? 21.530 25.925 -23.578 1.00 58.47 108 GLN A CA 1
ATOM 834 C C . GLN A 1 108 ? 21.540 25.705 -25.096 1.00 58.47 108 GLN A C 1
ATOM 836 O O . GLN A 1 108 ? 21.438 26.677 -25.846 1.00 58.47 108 GLN A O 1
ATOM 841 N N . GLU A 1 109 ? 21.603 24.451 -25.547 1.00 65.25 109 GLU A N 1
ATOM 842 C CA . GLU A 1 109 ? 21.550 24.067 -26.967 1.00 65.25 109 GLU A CA 1
ATOM 843 C C . GLU A 1 109 ? 20.189 24.375 -27.610 1.00 65.25 109 GLU A C 1
ATOM 845 O O . GLU A 1 109 ? 20.114 24.902 -28.724 1.00 65.25 109 GLU A O 1
ATOM 850 N N . TRP A 1 110 ? 19.087 24.113 -26.902 1.00 70.62 110 TRP A N 1
ATOM 851 C CA . TRP A 1 110 ? 17.747 24.480 -27.362 1.00 70.62 110 TRP A CA 1
ATOM 852 C C . TRP A 1 110 ? 17.586 26.001 -27.490 1.00 70.62 110 TRP A C 1
ATOM 854 O O . TRP A 1 110 ? 17.024 26.483 -28.474 1.00 70.62 110 TRP A O 1
ATOM 864 N N . LEU A 1 111 ? 18.121 26.775 -26.538 1.00 66.94 111 LEU A N 1
ATOM 865 C CA . LEU A 1 111 ? 18.077 28.239 -26.595 1.00 66.94 111 LEU A CA 1
ATOM 866 C C . LEU A 1 111 ? 18.901 28.799 -27.760 1.00 66.94 111 LEU A C 1
ATOM 868 O O . LEU A 1 111 ? 18.430 29.681 -28.476 1.00 66.94 111 LEU A O 1
ATOM 872 N N . THR A 1 112 ? 20.113 28.281 -27.969 1.00 63.44 112 THR A N 1
ATOM 873 C CA . THR A 1 112 ? 20.993 28.717 -29.069 1.00 63.44 112 THR A CA 1
ATOM 874 C C . THR A 1 112 ? 20.419 28.364 -30.436 1.00 63.44 112 THR A C 1
ATOM 876 O O . THR A 1 112 ? 20.503 29.173 -31.358 1.00 63.44 112 THR A O 1
ATOM 879 N N . SER A 1 113 ? 19.791 27.194 -30.568 1.00 68.12 113 SER A N 1
ATOM 880 C CA . SER A 1 113 ? 19.136 26.783 -31.816 1.00 68.12 113 SER A CA 1
ATOM 881 C C . SER A 1 113 ? 17.826 27.527 -32.086 1.00 68.12 113 SER A C 1
ATOM 883 O O . SER A 1 113 ? 17.513 27.796 -33.244 1.00 68.12 113 SER A O 1
ATOM 885 N N . SER A 1 114 ? 17.080 27.907 -31.046 1.00 72.69 114 SER A N 1
ATOM 886 C CA . SER A 1 114 ? 15.801 28.618 -31.193 1.00 72.69 114 SER A CA 1
ATOM 887 C C . SER A 1 114 ? 15.958 30.131 -31.405 1.00 72.69 114 SER A C 1
ATOM 889 O O . SER A 1 114 ? 15.046 30.764 -31.934 1.00 72.69 114 SER A O 1
ATOM 891 N N . LEU A 1 115 ? 17.095 30.728 -31.018 1.00 59.81 115 LEU A N 1
ATOM 892 C CA . LEU A 1 115 ? 17.368 32.172 -31.138 1.00 59.81 115 LEU A CA 1
ATOM 893 C C . LEU A 1 115 ? 18.751 32.477 -31.765 1.00 59.81 115 LEU A C 1
ATOM 895 O O . LEU A 1 115 ? 19.588 33.135 -31.140 1.00 59.81 115 LEU A O 1
ATOM 899 N N . PRO A 1 116 ? 19.008 32.066 -33.022 1.00 54.69 116 PRO A N 1
ATOM 900 C CA . PRO A 1 116 ? 20.320 32.212 -33.664 1.00 54.69 116 PRO A CA 1
ATOM 901 C C . PRO A 1 116 ? 20.766 33.675 -33.864 1.00 54.69 116 PRO A C 1
ATOM 903 O O . PRO A 1 116 ? 21.962 33.960 -33.883 1.00 54.69 116 PRO A O 1
ATOM 906 N N . GLY A 1 117 ? 19.823 34.620 -33.969 1.00 51.69 117 GLY A N 1
ATOM 907 C CA . GLY A 1 117 ? 20.097 36.034 -34.271 1.00 51.69 117 GLY A CA 1
ATOM 908 C C . GLY A 1 117 ? 20.578 36.901 -33.100 1.00 51.69 117 GLY A C 1
ATOM 909 O O . GLY A 1 117 ? 20.927 38.056 -33.319 1.00 51.69 117 GLY A O 1
ATOM 910 N N . LEU A 1 118 ? 20.597 36.382 -31.867 1.00 49.56 118 LEU A N 1
ATOM 911 C CA . LEU A 1 118 ? 21.046 37.133 -30.682 1.00 49.56 118 LEU A CA 1
ATOM 912 C C . LEU A 1 118 ? 22.509 36.858 -30.298 1.00 49.56 118 LEU A C 1
ATOM 914 O O . LEU A 1 118 ? 23.067 37.592 -29.485 1.00 49.56 118 LEU A O 1
ATOM 918 N N . ILE A 1 119 ? 23.124 35.807 -30.854 1.00 51.12 119 ILE A N 1
ATOM 919 C CA . ILE A 1 119 ? 24.408 35.271 -30.366 1.00 51.12 119 ILE A CA 1
ATOM 920 C C . ILE A 1 119 ? 25.538 35.403 -31.408 1.00 51.12 119 ILE A C 1
ATOM 922 O O . ILE A 1 119 ? 26.688 35.563 -31.012 1.00 51.12 119 ILE A O 1
ATOM 926 N N . ASN A 1 120 ? 25.235 35.452 -32.713 1.00 50.00 120 ASN A N 1
ATOM 927 C CA . ASN A 1 120 ? 26.211 35.747 -33.772 1.00 50.00 120 ASN A CA 1
ATOM 928 C C . ASN A 1 120 ? 25.764 36.980 -34.579 1.00 50.00 120 ASN A C 1
ATOM 930 O O . ASN A 1 120 ? 24.731 36.901 -35.250 1.00 50.00 120 ASN A O 1
ATOM 934 N N . PRO A 1 121 ? 26.493 38.116 -34.561 1.00 46.25 121 PRO A N 1
ATOM 935 C CA . PRO A 1 121 ? 26.200 39.197 -35.492 1.00 46.25 121 PRO A CA 1
ATOM 936 C C . PRO A 1 121 ? 26.458 38.697 -36.924 1.00 46.25 121 PRO A C 1
ATOM 938 O O . PRO A 1 121 ? 27.454 38.008 -37.157 1.00 46.25 121 PRO A O 1
ATOM 941 N N . PRO A 1 122 ? 25.576 39.001 -37.889 1.00 45.38 122 PRO A N 1
ATOM 942 C CA . PRO A 1 122 ? 25.729 38.507 -39.250 1.00 45.38 122 PRO A CA 1
ATOM 943 C C . PRO A 1 122 ? 27.006 39.075 -39.899 1.00 45.38 122 PRO A C 1
ATOM 945 O O . PRO A 1 122 ? 27.416 40.198 -39.602 1.00 45.38 122 PRO A O 1
ATOM 948 N N . GLU A 1 123 ? 27.630 38.297 -40.792 1.00 48.31 123 GLU A N 1
ATOM 949 C CA . GLU A 1 123 ? 28.967 38.514 -41.393 1.00 48.31 123 GLU A CA 1
ATOM 950 C C . GLU A 1 123 ? 29.187 39.878 -42.081 1.00 48.31 123 GLU A C 1
ATOM 952 O O . GLU A 1 123 ? 30.318 40.247 -42.395 1.00 48.31 123 GLU A O 1
ATOM 957 N N . TYR A 1 124 ? 28.138 40.682 -42.268 1.00 48.31 124 TYR A N 1
ATOM 958 C CA . TYR A 1 124 ? 28.203 42.019 -42.867 1.00 48.31 124 TYR A CA 1
ATOM 959 C C . TYR A 1 124 ? 29.188 42.983 -42.170 1.00 48.31 124 TYR A C 1
ATOM 961 O O . TYR A 1 124 ? 29.607 43.964 -42.781 1.00 48.31 124 TYR A O 1
ATOM 969 N N . PHE A 1 125 ? 29.592 42.724 -40.920 1.00 43.84 125 PHE A N 1
ATOM 970 C CA . PHE A 1 125 ? 30.478 43.615 -40.156 1.00 43.84 125 PHE A CA 1
ATOM 971 C C . PHE A 1 125 ? 31.977 43.281 -40.233 1.00 43.84 125 PHE A C 1
ATOM 973 O O . PHE A 1 125 ? 32.795 44.128 -39.876 1.00 43.84 125 PHE A O 1
ATOM 980 N N . THR A 1 126 ? 32.376 42.098 -40.711 1.00 46.34 126 THR A N 1
ATOM 981 C CA . THR A 1 126 ? 33.804 41.723 -40.816 1.00 46.34 126 THR A CA 1
ATOM 982 C C . THR A 1 126 ? 34.453 42.194 -42.117 1.00 46.34 126 THR A C 1
ATOM 984 O O . THR A 1 126 ? 35.675 42.299 -42.191 1.00 46.34 126 THR A O 1
ATOM 987 N N . SER A 1 127 ? 33.656 42.570 -43.121 1.00 44.97 127 SER A N 1
ATOM 988 C CA . SER A 1 127 ? 34.165 42.971 -44.441 1.00 44.97 127 SER A CA 1
ATOM 989 C C . SER A 1 127 ? 34.696 44.409 -44.517 1.00 44.97 127 SER A C 1
ATOM 991 O O . SER A 1 127 ? 35.248 44.790 -45.542 1.00 44.97 127 SER A O 1
ATOM 993 N N . ARG A 1 128 ? 34.597 45.227 -43.454 1.00 47.75 128 ARG A N 1
ATOM 994 C CA . ARG A 1 128 ? 35.081 46.627 -43.486 1.00 47.75 128 ARG A CA 1
ATOM 995 C C . ARG A 1 128 ? 36.548 46.821 -43.072 1.00 47.75 128 ARG A C 1
ATOM 997 O O . ARG A 1 128 ? 36.967 47.955 -42.868 1.00 47.75 128 ARG A O 1
ATOM 1004 N N . LYS A 1 129 ? 37.341 45.753 -42.927 1.00 48.00 129 LYS A N 1
ATOM 1005 C CA . LYS A 1 129 ? 38.781 45.859 -42.602 1.00 48.00 129 LYS A CA 1
ATOM 1006 C C . LYS A 1 129 ? 39.699 45.138 -43.593 1.00 48.00 129 LYS A C 1
ATOM 1008 O O . LYS A 1 129 ? 40.770 44.679 -43.214 1.00 48.00 129 LYS A O 1
ATOM 1013 N N . ALA A 1 130 ? 39.280 45.042 -44.850 1.00 45.03 130 ALA A N 1
ATOM 1014 C CA . ALA A 1 130 ? 40.068 44.435 -45.917 1.00 45.03 130 ALA A CA 1
ATOM 1015 C C . ALA A 1 130 ? 40.057 45.307 -47.184 1.00 45.03 130 ALA A C 1
ATOM 1017 O O . ALA A 1 130 ? 39.748 44.823 -48.266 1.00 45.03 130 ALA A O 1
ATOM 1018 N N . GLU A 1 131 ? 40.386 46.593 -47.052 1.00 39.03 131 GLU A N 1
ATOM 1019 C CA . GLU A 1 131 ? 40.867 47.374 -48.197 1.00 39.03 131 GLU A CA 1
ATOM 1020 C C . GLU A 1 131 ? 42.408 47.303 -48.157 1.00 39.03 131 GLU A C 1
ATOM 1022 O O . GLU A 1 131 ? 42.982 47.655 -47.121 1.00 39.03 131 GLU A O 1
ATOM 1027 N N . PRO A 1 132 ? 43.104 46.800 -49.192 1.00 36.28 132 PRO A N 1
ATOM 1028 C CA . PRO A 1 132 ? 44.564 46.752 -49.200 1.00 36.28 132 PRO A CA 1
ATOM 1029 C C . PRO A 1 132 ? 45.134 48.160 -49.408 1.00 36.28 132 PRO A C 1
ATOM 1031 O O . PRO A 1 132 ? 44.713 48.867 -50.324 1.00 36.28 132 PRO A O 1
ATOM 1034 N N . GLU A 1 133 ? 46.126 48.552 -48.606 1.00 42.75 133 GLU A N 1
ATOM 1035 C CA . GLU A 1 133 ? 46.979 49.693 -48.949 1.00 42.75 133 GLU A CA 1
ATOM 1036 C C . GLU A 1 133 ? 47.716 49.422 -50.276 1.00 42.75 133 GLU A C 1
ATOM 1038 O O . GLU A 1 133 ? 48.189 48.301 -50.497 1.00 42.75 133 GLU A O 1
ATOM 1043 N N . PRO A 1 134 ? 47.826 50.405 -51.186 1.00 35.31 134 PRO A N 1
ATOM 1044 C CA . PRO A 1 134 ? 48.483 50.185 -52.461 1.00 35.31 134 PRO A CA 1
ATOM 1045 C C . PRO A 1 134 ? 50.012 50.244 -52.322 1.00 35.31 134 PRO A C 1
ATOM 1047 O O . PRO A 1 134 ? 50.583 51.301 -52.069 1.00 35.31 134 PRO A O 1
ATOM 1050 N N . GLY A 1 135 ? 50.661 49.119 -52.633 1.00 34.06 135 GLY A N 1
ATOM 1051 C CA . GLY A 1 135 ? 51.962 49.096 -53.307 1.00 34.06 135 GLY A CA 1
ATOM 1052 C C . GLY A 1 135 ? 53.193 48.878 -52.429 1.00 34.06 135 GLY A C 1
ATOM 1053 O O . GLY A 1 135 ? 53.821 49.822 -51.964 1.00 34.06 135 GLY A O 1
ATOM 1054 N N . GLU A 1 136 ? 53.632 47.622 -52.336 1.00 33.94 136 GLU A N 1
ATOM 1055 C CA . GLU A 1 136 ? 55.036 47.298 -52.079 1.00 33.94 136 GLU A CA 1
ATOM 1056 C C . GLU A 1 136 ? 55.893 47.633 -53.313 1.00 33.94 136 GLU A C 1
ATOM 1058 O O . GLU A 1 136 ? 55.555 47.290 -54.448 1.00 33.94 136 GLU A O 1
ATOM 1063 N N . SER A 1 137 ? 57.062 48.231 -53.101 1.00 28.84 137 SER A N 1
ATOM 1064 C CA . SER A 1 137 ? 58.206 48.080 -54.004 1.00 28.84 137 SER A CA 1
ATOM 1065 C C . SER A 1 137 ? 59.491 48.038 -53.184 1.00 28.84 137 SER A C 1
ATOM 1067 O O . SER A 1 137 ? 59.848 48.982 -52.487 1.00 28.84 137 SER A O 1
ATOM 1069 N N . GLN A 1 138 ? 60.157 46.887 -53.251 1.00 32.72 138 GLN A N 1
ATOM 1070 C CA . GLN A 1 138 ? 61.479 46.623 -52.691 1.00 32.72 138 GLN A CA 1
ATOM 1071 C C . GLN A 1 138 ? 62.552 47.436 -53.431 1.00 32.72 138 GLN A C 1
ATOM 1073 O O . GLN A 1 138 ? 62.482 47.512 -54.656 1.00 32.72 138 GLN A O 1
ATOM 1078 N N . SER A 1 139 ? 63.588 47.925 -52.731 1.00 26.62 139 SER A N 1
ATOM 1079 C CA . SER A 1 139 ? 65.000 47.894 -53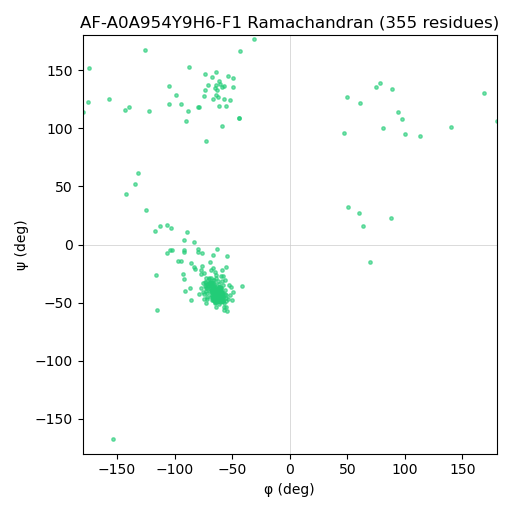.184 1.00 26.62 139 SER A CA 1
ATOM 1080 C C . SER A 1 139 ? 65.989 48.421 -52.127 1.00 26.62 139 SER A C 1
ATOM 1082 O O . SER A 1 139 ? 65.890 49.557 -51.688 1.00 26.62 139 SER A O 1
ATOM 1084 N N . GLN A 1 140 ? 66.940 47.546 -51.777 1.00 26.34 140 GLN A N 1
ATOM 1085 C CA . GLN A 1 140 ? 68.386 47.750 -51.551 1.00 26.34 140 GLN A CA 1
ATOM 1086 C C . GLN A 1 140 ? 68.921 48.886 -50.646 1.00 26.34 140 GLN A C 1
ATOM 1088 O O . GLN A 1 140 ? 68.737 50.074 -50.874 1.00 26.34 140 GLN A O 1
ATOM 1093 N N . THR A 1 141 ? 69.755 48.478 -49.684 1.00 28.12 141 THR A N 1
ATOM 1094 C CA . THR A 1 141 ? 70.767 49.299 -48.999 1.00 28.12 141 THR A CA 1
ATOM 1095 C C . THR A 1 141 ? 71.858 49.751 -49.978 1.00 28.12 141 THR A C 1
ATOM 1097 O O . THR A 1 141 ? 72.368 48.894 -50.699 1.00 28.12 141 THR A O 1
ATOM 1100 N N . THR A 1 142 ? 72.263 51.033 -49.956 1.00 23.17 142 THR A N 1
ATOM 1101 C CA . THR A 1 142 ? 73.663 51.545 -49.876 1.00 23.17 142 THR A CA 1
ATOM 1102 C C . THR A 1 142 ? 73.711 53.065 -50.147 1.00 23.17 142 THR A C 1
ATOM 1104 O O . THR A 1 142 ? 73.148 53.539 -51.121 1.00 23.17 142 THR A O 1
ATOM 1107 N N . GLU A 1 143 ? 74.398 53.777 -49.244 1.00 26.66 143 GLU A N 1
ATOM 1108 C CA . GLU A 1 143 ? 75.133 55.049 -49.411 1.00 26.66 143 GLU A CA 1
ATOM 1109 C C . GLU A 1 143 ? 74.455 56.372 -49.851 1.00 26.66 143 GLU A C 1
ATOM 1111 O O . GLU A 1 143 ? 74.030 56.571 -50.979 1.00 26.66 143 GLU A O 1
ATOM 1116 N N . GLN A 1 144 ? 74.616 57.350 -48.945 1.00 24.02 144 GLN A N 1
ATOM 1117 C CA . GLN A 1 144 ? 75.380 58.589 -49.171 1.00 24.02 144 GLN A CA 1
ATOM 1118 C C . GLN A 1 144 ? 74.651 59.862 -49.648 1.00 24.02 144 GLN A C 1
ATOM 1120 O O . GLN A 1 144 ? 74.305 60.056 -50.806 1.00 24.02 144 GLN A O 1
ATOM 1125 N N . SER A 1 145 ? 74.695 60.823 -48.717 1.00 26.00 145 SER A N 1
ATOM 1126 C CA . SER A 1 145 ? 74.948 62.261 -48.886 1.00 26.00 145 SER A CA 1
ATOM 1127 C C . SER A 1 145 ? 73.799 63.241 -49.154 1.00 26.00 145 SER A C 1
ATOM 1129 O O . SER A 1 145 ? 73.025 63.122 -50.096 1.00 26.00 145 SER A O 1
ATOM 1131 N N . SER A 1 146 ? 73.904 64.327 -48.376 1.00 27.33 146 SER A N 1
ATOM 1132 C CA . SER A 1 146 ? 73.558 65.727 -48.672 1.00 27.33 146 SER A CA 1
ATOM 1133 C C . SER A 1 146 ? 72.096 66.186 -48.564 1.00 27.33 146 SER A C 1
ATOM 1135 O O . SER A 1 146 ? 71.307 66.085 -49.494 1.00 27.33 146 SER A O 1
ATOM 1137 N N . GLU A 1 147 ? 71.817 66.835 -47.428 1.00 28.55 147 GLU A N 1
ATOM 1138 C CA . GLU A 1 147 ? 71.159 68.158 -47.306 1.00 28.55 147 GLU A CA 1
ATOM 1139 C C . GLU A 1 147 ? 71.718 69.170 -48.358 1.00 28.55 147 GLU A C 1
ATOM 1141 O O . GLU A 1 147 ? 72.821 68.905 -48.852 1.00 28.55 147 GLU A O 1
ATOM 1146 N N . PRO A 1 148 ? 71.119 70.360 -48.650 1.00 45.84 148 PRO A N 1
ATOM 1147 C CA . PRO A 1 148 ? 70.259 71.138 -47.746 1.00 45.84 148 PRO A CA 1
ATOM 1148 C C . PRO A 1 148 ? 69.189 72.074 -48.381 1.00 45.84 148 PRO A C 1
ATOM 1150 O O . PRO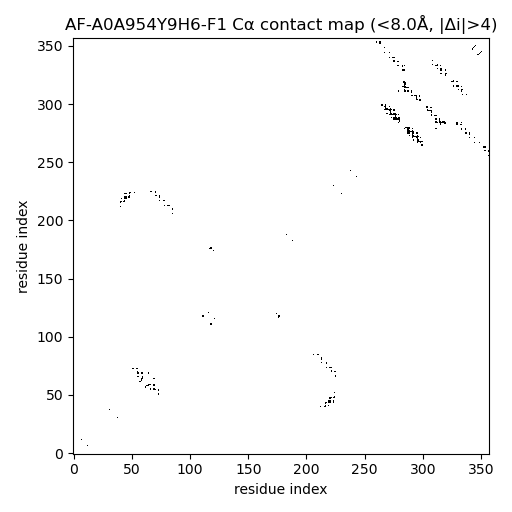 A 1 148 ? 68.930 72.040 -49.578 1.00 45.84 148 PRO A O 1
ATOM 1153 N N . GLU A 1 149 ? 68.641 72.943 -47.512 1.00 27.16 149 GLU A N 1
ATOM 1154 C CA . GLU A 1 149 ? 68.084 74.299 -47.756 1.00 27.16 149 GLU A CA 1
ATOM 1155 C C . GLU A 1 149 ? 66.556 74.420 -47.933 1.00 27.16 149 GLU A C 1
ATOM 1157 O O . GLU A 1 149 ? 65.964 73.869 -48.850 1.00 27.16 149 GLU A O 1
ATOM 1162 N N . HIS A 1 150 ? 65.872 74.986 -46.919 1.00 31.33 150 HIS A N 1
ATOM 1163 C CA . HIS A 1 150 ? 65.379 76.387 -46.815 1.00 31.33 150 HIS A CA 1
ATOM 1164 C C . HIS A 1 150 ? 64.081 76.605 -47.633 1.00 31.33 150 HIS A C 1
ATOM 1166 O O . HIS A 1 150 ? 63.956 76.104 -48.733 1.00 31.33 150 HIS A O 1
ATOM 1172 N N . GLN A 1 151 ? 63.035 77.329 -47.228 1.00 25.56 151 GLN A N 1
ATOM 1173 C CA . GLN A 1 151 ? 62.833 78.369 -46.224 1.00 25.56 151 GLN A CA 1
ATOM 1174 C C . GLN A 1 151 ? 61.318 78.701 -46.174 1.00 25.56 151 GLN A C 1
ATOM 1176 O O . GLN A 1 151 ? 60.657 78.677 -47.206 1.00 25.56 151 GLN A O 1
ATOM 1181 N N . SER A 1 152 ? 60.853 79.145 -45.002 1.00 26.36 152 SER A N 1
ATOM 1182 C CA . SER A 1 152 ? 59.931 80.283 -44.799 1.00 26.36 152 SER A CA 1
ATOM 1183 C C . SER A 1 152 ? 58.422 80.212 -45.111 1.00 26.36 152 SER A C 1
ATOM 1185 O O . SER A 1 152 ? 57.995 79.902 -46.215 1.00 26.36 152 SER A O 1
ATOM 1187 N N . ALA A 1 153 ? 57.684 80.769 -44.135 1.00 26.30 153 ALA A N 1
ATOM 1188 C CA . ALA A 1 153 ? 56.516 81.665 -44.243 1.00 26.30 153 ALA A CA 1
ATOM 1189 C C . ALA A 1 153 ? 55.134 81.139 -43.776 1.00 26.30 153 ALA A C 1
ATOM 1191 O O . ALA A 1 153 ? 54.355 80.547 -44.510 1.00 26.30 153 ALA A O 1
ATOM 1192 N N . GLU A 1 154 ? 54.878 81.449 -42.503 1.00 25.66 154 GLU A N 1
ATOM 1193 C CA . GLU A 1 154 ? 53.656 81.918 -41.808 1.00 25.66 154 GLU A CA 1
ATOM 1194 C C . GLU A 1 154 ? 52.676 82.801 -42.645 1.00 25.66 154 GLU A C 1
ATOM 1196 O O . GLU A 1 154 ? 53.085 83.320 -43.683 1.00 25.66 154 GLU A O 1
ATOM 1201 N N . PRO A 1 155 ? 51.502 83.229 -42.121 1.00 49.34 155 PRO A N 1
ATOM 1202 C CA . PRO A 1 155 ? 50.303 82.491 -41.675 1.00 49.34 155 PRO A CA 1
ATOM 1203 C C . PRO A 1 155 ? 49.008 83.011 -42.365 1.00 49.34 155 PRO A C 1
ATOM 1205 O O . PRO A 1 155 ? 48.986 84.134 -42.855 1.00 49.34 155 PRO A O 1
ATOM 1208 N N . GLU A 1 156 ? 47.866 82.311 -42.287 1.00 29.42 156 GLU A N 1
ATOM 1209 C CA . GLU A 1 156 ? 46.565 83.012 -42.345 1.00 29.42 156 GLU A CA 1
ATOM 1210 C C . GLU A 1 156 ? 45.416 82.220 -41.700 1.00 29.42 156 GLU A C 1
ATOM 1212 O O . GLU A 1 156 ? 45.144 81.064 -42.017 1.00 29.42 156 GLU A O 1
ATOM 1217 N N . ASN A 1 157 ? 44.754 82.882 -40.754 1.00 32.78 157 ASN A N 1
ATOM 1218 C CA . ASN A 1 157 ? 43.541 82.474 -40.059 1.00 32.78 157 ASN A CA 1
ATOM 1219 C C . ASN A 1 157 ? 42.353 83.184 -40.717 1.00 32.78 157 ASN A C 1
ATOM 1221 O O . ASN A 1 157 ? 42.384 84.409 -40.772 1.00 32.78 157 ASN A O 1
ATOM 1225 N N . ALA A 1 158 ? 41.300 82.460 -41.108 1.00 31.08 158 ALA A N 1
ATOM 1226 C CA . ALA A 1 158 ? 39.912 82.868 -40.854 1.00 31.08 158 ALA A CA 1
ATOM 1227 C C . ALA A 1 158 ? 38.906 81.838 -41.396 1.00 31.08 158 ALA A C 1
ATOM 1229 O O . ALA A 1 158 ? 38.728 81.687 -42.598 1.00 31.08 158 ALA A O 1
ATOM 1230 N N . ASN A 1 159 ? 38.183 81.213 -40.465 1.00 39.69 159 ASN A N 1
ATOM 1231 C CA . ASN A 1 159 ? 36.772 80.833 -40.566 1.00 39.69 159 ASN A CA 1
ATOM 1232 C C . ASN A 1 159 ? 36.276 80.131 -41.845 1.00 39.69 159 ASN A C 1
ATOM 1234 O O . ASN A 1 159 ? 35.718 80.754 -42.745 1.00 39.69 159 ASN A O 1
ATOM 1238 N N . ALA A 1 160 ? 36.227 78.803 -41.781 1.00 30.62 160 ALA A N 1
ATOM 1239 C CA . ALA A 1 160 ? 35.061 78.065 -42.249 1.00 30.62 160 ALA A CA 1
ATOM 1240 C C . ALA A 1 160 ? 34.796 76.925 -41.263 1.00 30.62 160 ALA A C 1
ATOM 1242 O O . ALA A 1 160 ? 35.641 76.057 -41.068 1.00 30.62 160 ALA A O 1
ATOM 1243 N N . VAL A 1 161 ? 33.629 76.944 -40.623 1.00 39.62 161 VAL A N 1
ATOM 1244 C CA . VAL A 1 161 ? 33.030 75.746 -40.033 1.00 39.62 161 VAL A CA 1
ATOM 1245 C C . VAL A 1 161 ? 32.189 75.109 -41.137 1.00 39.62 161 VAL A C 1
ATOM 1247 O O . VAL A 1 161 ? 31.194 75.716 -41.535 1.00 39.62 161 VAL A O 1
ATOM 1250 N N . PRO A 1 162 ? 32.523 73.902 -41.621 1.00 32.66 162 PRO A N 1
ATOM 1251 C CA . PRO A 1 162 ? 31.547 73.007 -42.202 1.00 32.66 162 PRO A CA 1
ATOM 1252 C C . PRO A 1 162 ? 31.252 71.878 -41.216 1.00 32.66 162 PRO A C 1
ATOM 1254 O O . PRO A 1 162 ? 32.133 71.322 -40.564 1.00 32.66 162 PRO A O 1
ATOM 1257 N N . ILE A 1 163 ? 29.963 71.596 -41.110 1.00 39.69 163 ILE A N 1
ATOM 1258 C CA . ILE A 1 163 ? 29.312 70.590 -40.279 1.00 39.69 163 ILE A CA 1
ATOM 1259 C C . ILE A 1 163 ? 30.076 69.261 -40.356 1.00 39.69 163 ILE A C 1
ATOM 1261 O O . ILE A 1 163 ? 30.059 68.589 -41.382 1.00 39.69 163 ILE A O 1
ATOM 1265 N N . ALA A 1 164 ? 30.747 68.895 -39.263 1.00 37.38 164 ALA A N 1
ATOM 1266 C CA . ALA A 1 164 ? 31.130 67.516 -39.020 1.00 37.38 164 ALA A CA 1
ATOM 1267 C C . ALA A 1 164 ? 29.882 66.798 -38.508 1.00 37.38 164 ALA A C 1
ATOM 1269 O O . ALA A 1 164 ? 29.320 67.188 -37.480 1.00 37.38 164 ALA A O 1
ATOM 1270 N N . ASP A 1 165 ? 29.445 65.794 -39.261 1.00 40.28 165 ASP A N 1
ATOM 1271 C CA . ASP A 1 165 ? 28.368 64.882 -38.907 1.00 40.28 165 ASP A CA 1
ATOM 1272 C C . ASP A 1 165 ? 28.515 64.426 -37.449 1.00 40.28 165 ASP A C 1
ATOM 1274 O O . ASP A 1 165 ? 29.421 63.667 -37.094 1.00 40.28 165 ASP A O 1
ATOM 1278 N N . GLN A 1 166 ? 27.621 64.906 -36.580 1.00 36.44 166 GLN A N 1
ATOM 1279 C CA . GLN A 1 166 ? 27.436 64.275 -35.283 1.00 36.44 166 GLN A CA 1
ATOM 1280 C C . GLN A 1 166 ? 26.931 62.847 -35.528 1.00 36.44 166 GLN A C 1
ATOM 1282 O O . GLN A 1 166 ? 26.006 62.666 -36.325 1.00 36.44 166 GLN A O 1
ATOM 1287 N N . PRO A 1 167 ? 27.494 61.822 -34.862 1.00 43.19 167 PRO A N 1
ATOM 1288 C CA . PRO A 1 167 ? 26.919 60.489 -34.935 1.00 43.19 167 PRO A CA 1
ATOM 1289 C C . PRO A 1 167 ? 25.493 60.545 -34.362 1.00 43.19 167 PRO A C 1
ATOM 1291 O O . PRO A 1 167 ? 25.271 61.249 -33.373 1.00 43.19 167 PRO A O 1
ATOM 1294 N N . PRO A 1 168 ? 24.518 59.837 -34.956 1.00 39.16 168 PRO A N 1
ATOM 1295 C CA . PRO A 1 168 ? 23.147 59.881 -34.480 1.00 39.16 168 PRO A CA 1
ATOM 1296 C C . PRO A 1 168 ? 23.090 59.362 -33.041 1.00 39.16 168 PRO A C 1
ATOM 1298 O O . PRO A 1 168 ? 23.441 58.217 -32.751 1.00 39.16 168 PRO A O 1
ATOM 1301 N N . THR A 1 169 ? 22.646 60.224 -32.132 1.00 48.34 169 THR A N 1
ATOM 1302 C CA . THR A 1 169 ? 22.170 59.842 -30.807 1.00 48.34 169 THR A CA 1
ATOM 1303 C C . THR A 1 169 ? 20.810 59.182 -30.981 1.00 48.34 169 THR A C 1
ATOM 1305 O O . THR A 1 169 ? 19.808 59.880 -31.026 1.00 48.34 169 THR A O 1
ATOM 1308 N N . ASP A 1 170 ? 20.807 57.868 -31.185 1.00 47.66 170 ASP A N 1
ATOM 1309 C CA . ASP A 1 170 ? 19.746 56.935 -30.787 1.00 47.66 170 ASP A CA 1
ATOM 1310 C C . ASP A 1 170 ? 20.169 55.528 -31.224 1.00 47.66 170 ASP A C 1
ATOM 1312 O O . ASP A 1 170 ? 20.176 55.191 -32.406 1.00 47.66 170 ASP A O 1
ATOM 1316 N N . GLY A 1 171 ? 20.562 54.699 -30.258 1.00 40.38 171 GLY A N 1
ATOM 1317 C CA . GLY A 1 171 ? 20.926 53.305 -30.501 1.00 40.38 171 GLY A CA 1
ATOM 1318 C C . GLY A 1 171 ? 22.133 52.884 -29.681 1.00 40.38 171 GLY A C 1
ATOM 1319 O O . GLY A 1 171 ? 23.274 53.178 -30.028 1.00 40.38 171 GLY A O 1
ATOM 1320 N N . ALA A 1 172 ? 21.880 52.173 -28.584 1.00 40.66 172 ALA A N 1
ATOM 1321 C CA . ALA A 1 172 ? 22.915 51.447 -27.861 1.00 40.66 172 ALA A CA 1
ATOM 1322 C C . ALA A 1 172 ? 23.751 50.600 -28.842 1.00 40.66 172 ALA A C 1
ATOM 1324 O O . ALA A 1 172 ? 23.203 49.954 -29.737 1.00 40.66 172 ALA A O 1
ATOM 1325 N N . ALA A 1 173 ? 25.077 50.620 -28.687 1.00 43.12 173 ALA A N 1
ATOM 1326 C CA . ALA A 1 173 ? 26.002 49.880 -29.540 1.00 43.12 173 ALA A CA 1
ATOM 1327 C C . ALA A 1 173 ? 25.590 48.384 -29.641 1.00 43.12 173 ALA A C 1
ATOM 1329 O O . ALA A 1 173 ? 25.515 47.722 -28.604 1.00 43.12 173 ALA A O 1
ATOM 1330 N N . PRO A 1 174 ? 25.371 47.813 -30.848 1.00 46.56 174 PRO A N 1
ATOM 1331 C CA . PRO A 1 174 ? 24.741 46.490 -31.016 1.00 46.56 174 PRO A CA 1
ATOM 1332 C C . PRO A 1 174 ? 25.527 45.275 -30.495 1.00 46.56 174 PRO A C 1
ATOM 1334 O O . PRO A 1 174 ? 25.006 44.166 -30.504 1.00 46.56 174 PRO A O 1
ATOM 1337 N N . TRP A 1 175 ? 26.787 45.446 -30.087 1.00 49.38 175 TRP A N 1
ATOM 1338 C CA . TRP A 1 175 ? 27.694 44.355 -29.701 1.00 49.38 175 TRP A CA 1
ATOM 1339 C C . TRP A 1 175 ? 28.065 44.355 -28.207 1.00 49.38 175 TRP A C 1
ATOM 1341 O O . TRP A 1 175 ? 28.977 43.643 -27.789 1.00 49.38 175 TRP A O 1
ATOM 1351 N N . GLN A 1 176 ? 27.323 45.091 -27.370 1.00 48.84 176 GLN A N 1
ATOM 1352 C CA . GLN A 1 176 ? 27.408 44.973 -25.902 1.00 48.84 176 GLN A CA 1
ATOM 1353 C C . GLN A 1 176 ? 26.693 43.723 -25.346 1.00 48.84 176 GLN A C 1
ATOM 1355 O O . GLN A 1 176 ? 26.881 43.359 -24.184 1.00 48.84 176 GLN A O 1
ATOM 1360 N N . THR A 1 177 ? 25.976 42.988 -26.197 1.00 51.84 177 THR A N 1
ATOM 1361 C CA . THR A 1 177 ? 25.149 41.811 -25.879 1.00 51.84 177 THR A CA 1
ATOM 1362 C C . THR A 1 177 ? 25.919 40.673 -25.198 1.00 51.84 177 THR A C 1
ATOM 1364 O O . THR A 1 177 ? 25.353 39.930 -24.401 1.00 51.84 177 THR A O 1
ATOM 1367 N N . GLY A 1 178 ? 27.233 40.548 -25.429 1.00 49.97 178 GLY A N 1
ATOM 1368 C CA . GLY A 1 178 ? 28.078 39.570 -24.728 1.00 49.97 178 GLY A CA 1
ATOM 1369 C C . GLY A 1 178 ? 28.271 39.873 -23.232 1.00 49.97 178 GLY A C 1
ATOM 1370 O O . GLY A 1 178 ? 28.348 38.951 -22.414 1.00 49.97 178 GLY A O 1
ATOM 1371 N N . HIS A 1 179 ? 28.299 41.156 -22.848 1.00 52.53 179 HIS A N 1
ATOM 1372 C CA . HIS A 1 179 ? 28.305 41.572 -21.442 1.00 52.53 179 HIS A CA 1
ATOM 1373 C C . HIS A 1 179 ? 26.922 41.421 -20.805 1.00 52.53 179 HIS A C 1
ATOM 1375 O O . HIS A 1 179 ? 26.844 41.049 -19.632 1.00 52.53 179 HIS A O 1
ATOM 1381 N N . ASP A 1 180 ? 25.854 41.622 -21.577 1.00 56.00 180 ASP A N 1
ATOM 1382 C CA . ASP A 1 180 ? 24.485 41.408 -21.111 1.00 56.00 180 ASP A CA 1
ATOM 1383 C C . ASP A 1 180 ? 24.167 39.928 -20.923 1.00 56.00 180 ASP A C 1
ATOM 1385 O O . ASP A 1 180 ? 23.547 39.595 -19.928 1.00 56.00 180 ASP A O 1
ATOM 1389 N N . LEU A 1 181 ? 24.684 39.016 -21.755 1.00 52.31 181 LEU A N 1
ATOM 1390 C CA . LEU A 1 181 ? 24.567 37.564 -21.549 1.00 52.31 181 LEU A CA 1
ATOM 1391 C C . LEU A 1 181 ? 25.343 37.081 -20.319 1.00 52.31 181 LEU A C 1
ATOM 1393 O O . LEU A 1 181 ? 24.834 36.263 -19.560 1.00 52.31 181 LEU A O 1
ATOM 1397 N N . ARG A 1 182 ? 26.550 37.608 -20.066 1.00 49.47 182 ARG A N 1
ATOM 1398 C CA . ARG A 1 182 ? 27.293 37.310 -18.828 1.00 49.47 182 ARG A CA 1
ATOM 1399 C C . ARG A 1 182 ? 26.587 37.846 -17.584 1.00 49.47 182 ARG A C 1
ATOM 1401 O O . ARG A 1 182 ? 26.614 37.173 -16.561 1.00 49.47 182 ARG A O 1
ATOM 1408 N N . ARG A 1 183 ? 25.947 39.017 -17.660 1.00 54.59 183 ARG A N 1
ATOM 1409 C CA . ARG A 1 183 ? 25.121 39.572 -16.574 1.00 54.59 183 ARG A CA 1
ATOM 1410 C C . ARG A 1 183 ? 23.798 38.826 -16.419 1.00 54.59 183 ARG A C 1
ATOM 1412 O O . ARG A 1 183 ? 23.422 38.544 -15.295 1.00 54.59 183 ARG A O 1
ATOM 1419 N N . LEU A 1 184 ? 23.165 38.399 -17.510 1.00 55.97 184 LEU A N 1
ATOM 1420 C CA . LEU A 1 184 ? 21.974 37.549 -17.493 1.00 55.97 184 LEU A CA 1
ATOM 1421 C C . LEU A 1 184 ? 22.292 36.196 -16.862 1.00 55.97 184 LEU A C 1
ATOM 1423 O O . LEU A 1 184 ? 21.519 35.726 -16.047 1.00 55.97 184 LEU A O 1
ATOM 1427 N N . VAL A 1 185 ? 23.432 35.590 -17.198 1.00 54.53 185 VAL A N 1
ATOM 1428 C CA . VAL A 1 185 ? 23.917 34.336 -16.603 1.00 54.53 185 VAL A CA 1
ATOM 1429 C C . VAL A 1 185 ? 24.412 34.542 -15.169 1.00 54.53 185 VAL A C 1
ATOM 1431 O O . VAL A 1 185 ? 24.297 33.622 -14.372 1.00 54.53 185 VAL A O 1
ATOM 1434 N N . ALA A 1 186 ? 24.919 35.718 -14.791 1.00 56.09 186 ALA A 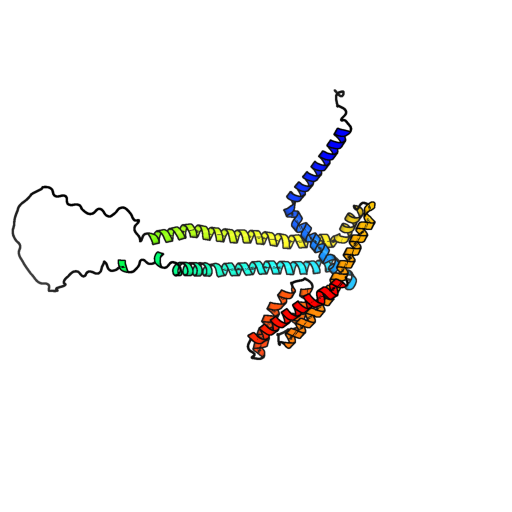N 1
ATOM 1435 C CA . ALA A 1 186 ? 25.256 36.023 -13.398 1.00 56.09 186 ALA A CA 1
ATOM 1436 C C . ALA A 1 186 ? 23.994 36.224 -12.535 1.00 56.09 186 ALA A C 1
ATOM 1438 O O . ALA A 1 186 ? 23.885 35.621 -11.467 1.00 56.09 186 ALA A O 1
ATOM 1439 N N . ASP A 1 187 ? 23.007 36.975 -13.030 1.00 55.16 187 ASP A N 1
ATOM 1440 C CA . ASP A 1 187 ? 21.728 37.219 -12.352 1.00 55.16 187 ASP A CA 1
ATOM 1441 C C . ASP A 1 187 ? 20.832 35.971 -12.355 1.00 55.16 187 ASP A C 1
ATOM 1443 O O . ASP A 1 187 ? 20.255 35.622 -11.327 1.00 55.16 187 ASP A O 1
ATOM 1447 N N . HIS A 1 188 ? 20.761 35.233 -13.469 1.00 62.12 188 HIS A N 1
ATOM 1448 C CA . HIS A 1 188 ? 19.998 33.982 -13.563 1.00 62.12 188 HIS A CA 1
ATOM 1449 C C . HIS A 1 188 ? 20.778 32.770 -13.041 1.00 62.12 188 HIS A C 1
ATOM 1451 O O . HIS A 1 188 ? 20.190 31.758 -12.681 1.00 62.12 188 HIS A O 1
ATOM 1457 N N . GLY A 1 189 ? 22.104 32.843 -12.947 1.00 57.66 189 GLY A N 1
ATOM 1458 C CA . GLY A 1 189 ? 22.926 31.812 -12.313 1.00 57.66 189 GLY A CA 1
ATOM 1459 C C . GLY A 1 189 ? 22.685 31.767 -10.811 1.00 57.66 189 GLY A C 1
ATOM 1460 O O . GLY A 1 189 ? 22.580 30.684 -10.240 1.00 57.66 189 GLY A O 1
ATOM 1461 N N . LEU A 1 190 ? 22.492 32.931 -10.181 1.00 56.06 190 LEU A N 1
ATOM 1462 C CA . LEU A 1 190 ? 22.062 33.033 -8.786 1.00 56.06 190 LEU A CA 1
ATOM 1463 C C . LEU A 1 190 ? 20.614 32.548 -8.586 1.00 56.06 190 LEU A C 1
ATOM 1465 O O . LEU A 1 190 ? 20.332 31.902 -7.573 1.00 56.06 190 LEU A O 1
ATOM 1469 N N . THR A 1 191 ? 19.698 32.766 -9.540 1.00 59.06 191 THR A N 1
ATOM 1470 C CA . THR A 1 191 ? 18.325 32.219 -9.454 1.00 59.06 191 THR A CA 1
ATOM 1471 C C . THR A 1 191 ? 18.272 30.709 -9.707 1.00 59.06 191 THR A C 1
ATOM 1473 O O . THR A 1 191 ? 17.538 30.001 -9.018 1.00 59.06 191 THR A O 1
ATOM 1476 N N . VAL A 1 192 ? 19.096 30.171 -10.609 1.00 64.88 192 VAL A N 1
ATOM 1477 C CA . VAL A 1 192 ? 19.239 28.721 -10.830 1.00 64.88 192 VAL A CA 1
ATOM 1478 C C . VAL A 1 192 ? 19.910 28.056 -9.626 1.00 64.88 192 VAL A C 1
ATOM 1480 O O . VAL A 1 192 ? 19.408 27.048 -9.132 1.00 64.88 192 VAL A O 1
ATOM 1483 N N . ALA A 1 193 ? 20.985 28.638 -9.087 1.00 57.03 193 ALA A N 1
ATOM 1484 C CA . ALA A 1 193 ? 21.667 28.119 -7.902 1.00 57.03 193 ALA A CA 1
ATOM 1485 C C . ALA A 1 193 ? 20.764 28.133 -6.659 1.00 57.03 193 ALA A C 1
ATOM 1487 O O . ALA A 1 193 ? 20.722 27.149 -5.921 1.00 57.03 193 ALA A O 1
ATOM 1488 N N . SER A 1 194 ? 19.994 29.205 -6.443 1.00 65.56 194 SER 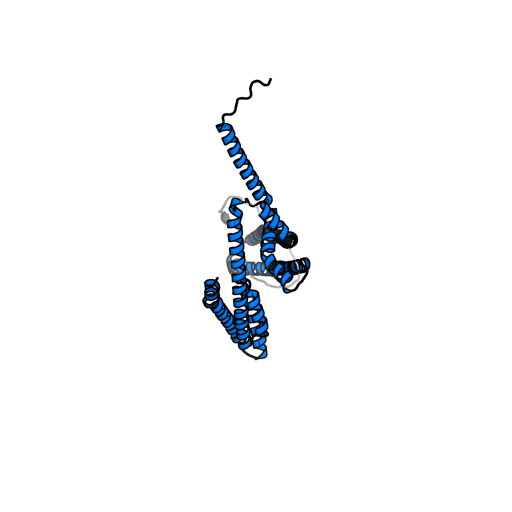A N 1
ATOM 1489 C CA . SER A 1 194 ? 19.024 29.271 -5.340 1.00 65.56 194 SER A CA 1
ATOM 1490 C C . SER A 1 194 ? 17.831 28.335 -5.547 1.00 65.56 194 SER A C 1
ATOM 1492 O O . SER A 1 194 ? 17.358 27.755 -4.572 1.00 65.56 194 SER A O 1
ATOM 1494 N N . SER A 1 195 ? 17.401 28.095 -6.790 1.00 68.81 195 SER A N 1
ATOM 1495 C CA . SER A 1 195 ? 16.376 27.088 -7.101 1.00 68.81 195 SER A CA 1
ATOM 1496 C C . SER A 1 195 ? 16.872 25.677 -6.790 1.00 68.81 195 SER A C 1
ATOM 1498 O O . SER A 1 195 ? 16.185 24.927 -6.102 1.00 68.81 195 SER A O 1
ATOM 1500 N N . ILE A 1 196 ? 18.091 25.324 -7.213 1.00 68.19 196 ILE A N 1
ATOM 1501 C CA . ILE A 1 196 ? 18.721 24.034 -6.888 1.00 68.19 196 ILE A CA 1
ATOM 1502 C C . ILE A 1 196 ? 18.872 23.884 -5.370 1.00 68.19 196 ILE A C 1
ATOM 1504 O O . ILE A 1 196 ? 18.510 22.847 -4.818 1.00 68.19 196 ILE A O 1
ATOM 1508 N N . ALA A 1 197 ? 19.334 24.926 -4.674 1.00 67.44 197 ALA A N 1
ATOM 1509 C CA . ALA A 1 197 ? 19.445 24.916 -3.219 1.00 67.44 197 ALA A CA 1
ATOM 1510 C C . ALA A 1 197 ? 18.079 24.742 -2.528 1.00 67.44 197 ALA A C 1
ATOM 1512 O O . ALA A 1 197 ? 17.981 23.991 -1.559 1.00 67.44 197 ALA A O 1
ATOM 1513 N N . ALA A 1 198 ? 17.015 25.370 -3.039 1.00 74.50 198 ALA A N 1
ATOM 1514 C CA . ALA A 1 198 ? 15.655 25.207 -2.528 1.00 74.50 198 ALA A CA 1
ATOM 1515 C C . ALA A 1 198 ? 15.108 23.790 -2.772 1.00 74.50 198 ALA A C 1
ATOM 1517 O O . ALA A 1 198 ? 14.498 23.218 -1.869 1.00 74.50 198 ALA A O 1
ATOM 1518 N N . TYR A 1 199 ? 15.377 23.190 -3.936 1.00 72.75 199 TYR A N 1
ATOM 1519 C CA . TYR A 1 199 ? 15.023 21.795 -4.223 1.00 72.75 199 TYR A CA 1
ATOM 1520 C C . TYR A 1 199 ? 15.756 20.818 -3.301 1.00 72.75 199 TYR A C 1
ATOM 1522 O O . TYR A 1 199 ? 15.123 19.945 -2.709 1.00 72.75 199 TYR A O 1
ATOM 1530 N N . VAL A 1 200 ? 17.071 20.984 -3.128 1.00 76.06 200 VAL A N 1
ATOM 1531 C CA . VAL A 1 200 ? 17.879 20.142 -2.230 1.00 76.06 200 VAL A CA 1
ATOM 1532 C C . VAL A 1 200 ? 17.425 20.308 -0.777 1.00 76.06 200 VAL A C 1
ATOM 1534 O O . VAL A 1 200 ? 17.227 19.319 -0.075 1.00 76.06 200 VAL A O 1
ATOM 1537 N N . SER A 1 201 ? 17.192 21.543 -0.329 1.00 76.12 201 SER A N 1
ATOM 1538 C CA . SER A 1 201 ? 16.687 21.831 1.018 1.00 76.12 201 SER A CA 1
ATOM 1539 C C . SER A 1 201 ? 15.301 21.217 1.252 1.00 76.12 201 SER A C 1
ATOM 1541 O O . SER A 1 201 ? 15.095 20.494 2.230 1.00 76.12 201 SER A O 1
ATOM 1543 N N . GLY A 1 202 ? 14.371 21.407 0.309 1.00 80.75 202 GLY A N 1
ATOM 1544 C CA . GLY A 1 202 ? 13.035 20.814 0.356 1.00 80.75 202 GLY A CA 1
ATOM 1545 C C . GLY A 1 202 ? 13.070 19.285 0.362 1.00 80.75 202 GLY A C 1
ATOM 1546 O O . GLY A 1 202 ? 12.303 18.654 1.089 1.00 80.75 202 GLY A O 1
ATOM 1547 N N . MET A 1 203 ? 14.008 18.680 -0.370 1.00 76.25 203 MET A N 1
ATOM 1548 C CA . MET A 1 203 ? 14.228 17.236 -0.360 1.00 76.25 203 MET A CA 1
ATOM 1549 C C . MET A 1 203 ? 14.697 16.746 1.010 1.00 76.25 203 MET A C 1
ATOM 1551 O O . MET A 1 203 ? 14.149 15.769 1.516 1.00 76.25 203 MET A O 1
ATOM 1555 N N . ILE A 1 204 ? 15.669 17.421 1.629 1.00 81.25 204 ILE A N 1
ATOM 1556 C CA . ILE A 1 204 ? 16.161 17.065 2.966 1.00 81.25 204 ILE A CA 1
ATOM 1557 C C . ILE A 1 204 ? 15.007 17.125 3.969 1.00 81.25 204 ILE A C 1
ATOM 1559 O O . ILE A 1 204 ? 14.770 16.156 4.689 1.00 81.25 204 ILE A O 1
ATOM 1563 N N . THR A 1 205 ? 14.231 18.215 3.977 1.00 85.81 205 THR A N 1
ATOM 1564 C CA . THR A 1 205 ? 13.055 18.338 4.851 1.00 85.81 205 THR A CA 1
ATOM 1565 C C . THR A 1 205 ? 12.031 17.230 4.594 1.00 85.81 205 THR A C 1
ATOM 1567 O O . THR A 1 205 ? 11.525 16.635 5.546 1.00 85.81 205 THR A O 1
ATOM 1570 N N . ASN A 1 206 ? 11.753 16.901 3.329 1.00 84.19 206 ASN A N 1
ATOM 1571 C CA . ASN A 1 206 ? 10.811 15.840 2.980 1.00 84.19 206 ASN A CA 1
ATOM 1572 C C . ASN A 1 206 ? 11.321 14.450 3.398 1.00 84.19 206 ASN A C 1
ATOM 1574 O O . ASN A 1 206 ? 10.551 13.643 3.913 1.00 84.19 206 ASN A O 1
ATOM 1578 N N . LEU A 1 207 ? 12.623 14.182 3.258 1.00 83.94 207 LEU A N 1
ATOM 1579 C CA . LEU A 1 207 ? 13.244 12.941 3.718 1.00 83.94 207 LEU A CA 1
ATOM 1580 C C . LEU A 1 207 ? 13.132 12.803 5.238 1.00 83.94 207 LEU A C 1
ATOM 1582 O O . LEU A 1 207 ? 12.716 11.751 5.717 1.00 83.94 207 LEU A O 1
ATOM 1586 N N . PHE A 1 208 ? 13.427 13.864 5.995 1.00 86.12 208 PHE A N 1
ATOM 1587 C CA . PHE A 1 208 ? 13.221 13.881 7.447 1.00 86.12 208 PHE A CA 1
ATOM 1588 C C . PHE A 1 208 ? 11.751 13.660 7.818 1.00 86.12 208 PHE A C 1
ATOM 1590 O O . PHE A 1 208 ? 11.465 12.921 8.762 1.00 86.12 208 PHE A O 1
ATOM 1597 N N . HIS A 1 209 ? 10.814 14.254 7.076 1.00 87.38 209 HIS A N 1
ATOM 1598 C CA . HIS A 1 209 ? 9.384 14.069 7.311 1.00 87.38 209 HIS A CA 1
ATOM 1599 C C . HIS A 1 209 ? 8.952 12.613 7.085 1.00 87.38 209 HIS A C 1
ATOM 1601 O O . HIS A 1 209 ? 8.340 12.010 7.967 1.00 87.38 209 HIS A O 1
ATOM 1607 N N . ILE A 1 210 ? 9.332 12.015 5.952 1.00 86.81 210 ILE A N 1
ATOM 1608 C CA . ILE A 1 210 ? 9.022 10.614 5.642 1.00 86.81 210 ILE A CA 1
ATOM 1609 C C . ILE A 1 210 ? 9.704 9.680 6.641 1.00 86.81 210 ILE A C 1
ATOM 1611 O O . ILE A 1 210 ? 9.057 8.771 7.148 1.00 86.81 210 ILE A O 1
ATOM 1615 N N . LEU A 1 211 ? 10.975 9.916 6.976 1.00 86.25 211 LEU A N 1
ATOM 1616 C CA . LEU A 1 211 ? 11.702 9.125 7.968 1.00 86.25 211 LEU A CA 1
ATOM 1617 C C . LEU A 1 211 ? 11.003 9.176 9.330 1.00 86.25 211 LEU A C 1
ATOM 1619 O O . LEU A 1 211 ? 10.817 8.140 9.964 1.00 86.25 211 LEU A O 1
ATOM 1623 N N . THR A 1 212 ? 10.549 10.362 9.743 1.00 89.25 212 THR A N 1
ATOM 1624 C CA . THR A 1 212 ? 9.750 10.526 10.962 1.00 89.25 212 THR A CA 1
ATOM 1625 C C . THR A 1 212 ? 8.490 9.667 10.892 1.00 89.25 212 THR A C 1
ATOM 1627 O O . THR A 1 212 ? 8.236 8.908 11.818 1.00 89.25 212 THR A O 1
ATOM 1630 N N . LEU A 1 213 ? 7.726 9.706 9.795 1.00 90.12 213 LEU A N 1
ATOM 1631 C CA . LEU A 1 213 ? 6.525 8.875 9.636 1.00 90.12 213 LEU A CA 1
ATOM 1632 C C . LEU A 1 213 ? 6.844 7.371 9.639 1.00 90.12 213 LEU A C 1
ATOM 1634 O O . LEU A 1 213 ? 6.181 6.615 10.344 1.00 90.12 213 LEU A O 1
ATOM 1638 N N . VAL A 1 214 ? 7.872 6.944 8.904 1.00 87.56 214 VAL A N 1
ATOM 1639 C CA . VAL A 1 214 ? 8.303 5.540 8.786 1.00 87.56 214 VAL A CA 1
ATOM 1640 C C . VAL A 1 214 ? 8.782 4.975 10.119 1.00 87.56 214 VAL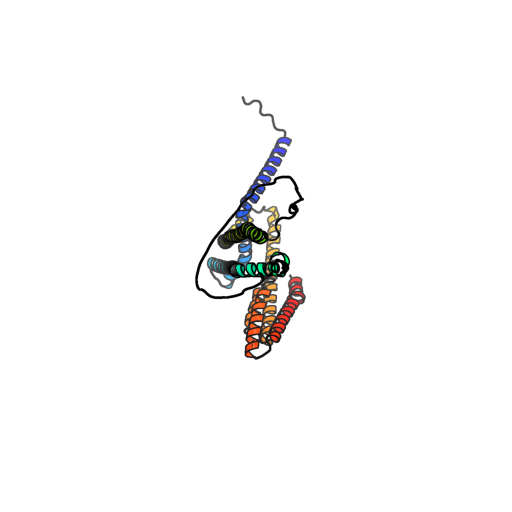 A C 1
ATOM 1642 O O . VAL A 1 214 ? 8.633 3.783 10.354 1.00 87.56 214 VAL A O 1
ATOM 1645 N N . VAL A 1 215 ? 9.318 5.800 11.015 1.00 89.62 215 VAL A N 1
ATOM 1646 C CA . VAL A 1 215 ? 9.707 5.358 12.361 1.00 89.62 215 VAL A CA 1
ATOM 1647 C C . VAL A 1 215 ? 8.522 5.413 13.325 1.00 89.62 215 VAL A C 1
ATOM 1649 O O . VAL A 1 215 ? 8.261 4.457 14.056 1.00 89.62 215 VAL A O 1
ATOM 1652 N N . LEU A 1 216 ? 7.783 6.523 13.333 1.00 93.12 216 LEU A N 1
ATOM 1653 C CA . LEU A 1 216 ? 6.774 6.799 14.353 1.00 93.12 216 LEU A CA 1
ATOM 1654 C C . LEU A 1 216 ? 5.499 5.973 14.153 1.00 93.12 216 LEU A C 1
ATOM 1656 O O . LEU A 1 216 ? 4.940 5.465 15.124 1.00 93.12 216 LEU A O 1
ATOM 1660 N N . ILE A 1 217 ? 5.049 5.809 12.905 1.00 94.38 217 ILE A N 1
ATOM 1661 C CA . ILE A 1 217 ? 3.829 5.059 12.588 1.00 94.38 217 ILE A CA 1
ATOM 1662 C C . ILE A 1 217 ? 3.961 3.592 13.024 1.00 94.38 217 ILE A C 1
ATOM 1664 O O . ILE A 1 217 ? 3.087 3.131 13.757 1.00 94.38 217 ILE A O 1
ATOM 1668 N N . PRO A 1 218 ? 5.021 2.845 12.660 1.00 93.56 218 PRO A N 1
ATOM 1669 C CA . PRO A 1 218 ? 5.149 1.446 13.056 1.00 93.56 218 PRO A CA 1
ATOM 1670 C C . PRO A 1 218 ? 5.400 1.295 14.555 1.00 93.56 218 PRO A C 1
ATOM 1672 O O . PRO A 1 218 ? 4.887 0.358 15.159 1.00 93.56 218 PRO A O 1
ATOM 1675 N N . MET A 1 219 ? 6.109 2.242 15.179 1.00 94.56 219 MET A N 1
ATOM 1676 C CA . MET A 1 219 ? 6.285 2.274 16.633 1.00 94.56 219 MET A CA 1
ATOM 1677 C C . MET A 1 219 ? 4.941 2.408 17.367 1.00 94.56 219 MET A C 1
ATOM 1679 O O . MET A 1 219 ? 4.647 1.624 18.270 1.00 94.56 219 MET A O 1
ATOM 1683 N N . TYR A 1 220 ? 4.090 3.357 16.967 1.00 94.94 220 TYR A N 1
ATOM 1684 C CA . TYR A 1 220 ? 2.756 3.502 17.555 1.00 94.94 220 TYR A CA 1
ATOM 1685 C C . TYR A 1 220 ? 1.829 2.345 17.186 1.00 94.94 220 TYR A C 1
ATOM 1687 O O . TYR A 1 220 ? 1.083 1.872 18.041 1.00 94.94 220 TYR A O 1
ATOM 1695 N N . ALA A 1 221 ? 1.898 1.842 15.952 1.00 94.75 221 ALA A N 1
ATOM 1696 C CA . ALA A 1 221 ? 1.104 0.700 15.521 1.00 94.75 221 ALA A CA 1
ATOM 1697 C C . ALA A 1 221 ? 1.461 -0.544 16.343 1.00 94.75 221 ALA A C 1
ATOM 1699 O O . ALA A 1 221 ? 0.558 -1.267 16.751 1.00 94.75 221 ALA A O 1
ATOM 1700 N N . PHE A 1 222 ? 2.746 -0.750 16.665 1.00 94.75 222 PHE A N 1
ATOM 1701 C CA . PHE A 1 222 ? 3.205 -1.814 17.563 1.00 94.75 222 PHE A CA 1
ATOM 1702 C C . PHE A 1 222 ? 2.532 -1.704 18.926 1.00 94.75 222 PHE A C 1
ATOM 1704 O O . PHE A 1 222 ? 1.962 -2.675 19.420 1.00 94.75 222 PHE A O 1
ATOM 1711 N N . PHE A 1 223 ? 2.564 -0.510 19.519 1.00 93.81 223 PHE A N 1
ATOM 1712 C CA . PHE A 1 223 ? 1.976 -0.266 20.830 1.00 93.81 223 PHE A CA 1
ATOM 1713 C C . PHE A 1 223 ? 0.451 -0.459 20.831 1.00 93.81 223 PHE A C 1
ATOM 1715 O O . PHE A 1 223 ? -0.093 -1.096 21.737 1.00 93.81 223 PHE A O 1
ATOM 1722 N N . PHE A 1 224 ? -0.241 0.038 19.802 1.00 93.88 224 PHE A N 1
ATOM 1723 C CA . PHE A 1 224 ? -1.685 -0.140 19.647 1.00 93.88 224 PHE A CA 1
ATOM 1724 C C . PHE A 1 224 ? -2.071 -1.588 19.383 1.00 93.88 224 PHE A C 1
ATOM 1726 O O . PHE A 1 224 ? -3.040 -2.061 19.966 1.00 93.88 224 PHE A O 1
ATOM 1733 N N . LEU A 1 225 ? -1.304 -2.323 18.579 1.00 92.62 225 LEU A N 1
ATOM 1734 C CA . LEU A 1 225 ? -1.501 -3.757 18.393 1.00 92.62 225 LEU A CA 1
ATOM 1735 C C . LEU A 1 225 ? -1.277 -4.506 19.706 1.00 92.62 225 LEU A C 1
ATOM 1737 O O . LEU A 1 225 ? -2.099 -5.342 20.068 1.00 92.62 225 LEU A O 1
ATOM 1741 N N . LEU A 1 226 ? -0.234 -4.182 20.472 1.00 92.12 226 LEU A N 1
ATOM 1742 C CA . LEU A 1 226 ? 0.051 -4.835 21.751 1.00 92.12 226 LEU A CA 1
ATOM 1743 C C . LEU A 1 226 ? -1.083 -4.630 22.765 1.00 92.12 226 LEU A C 1
ATOM 1745 O O . LEU A 1 226 ? -1.457 -5.579 23.448 1.00 92.12 226 LEU A O 1
ATOM 1749 N N . ASN A 1 227 ? -1.715 -3.457 22.790 1.00 91.94 227 ASN A N 1
ATOM 1750 C CA . ASN A 1 227 ? -2.795 -3.140 23.733 1.00 91.94 227 ASN A CA 1
ATOM 1751 C C . ASN A 1 227 ? -4.195 -3.109 23.098 1.00 91.94 227 ASN A C 1
ATOM 1753 O O . ASN A 1 227 ? -5.134 -2.587 23.696 1.00 91.94 227 ASN A O 1
ATOM 1757 N N . PHE A 1 228 ? -4.362 -3.686 21.903 1.00 88.12 228 PHE A N 1
ATOM 1758 C CA . PHE A 1 228 ? -5.593 -3.556 21.114 1.00 88.12 228 PHE A CA 1
ATOM 1759 C C . PHE A 1 228 ? -6.851 -3.995 21.878 1.00 88.12 228 PHE A C 1
ATOM 1761 O O . PHE A 1 228 ? -7.846 -3.275 21.908 1.00 88.12 228 PHE A O 1
ATOM 1768 N N . ASN A 1 229 ? -6.796 -5.146 22.557 1.00 87.06 229 ASN A N 1
ATOM 1769 C CA . ASN A 1 229 ? -7.935 -5.677 23.315 1.00 87.06 229 ASN A CA 1
ATOM 1770 C C . ASN A 1 229 ? -8.338 -4.762 24.479 1.00 87.06 229 ASN A C 1
ATOM 1772 O O . ASN A 1 229 ? -9.524 -4.581 24.748 1.00 87.06 229 ASN A O 1
ATOM 1776 N N . GLU A 1 230 ? -7.357 -4.174 25.162 1.00 87.06 230 GLU A N 1
ATOM 1777 C CA . GLU A 1 230 ? -7.604 -3.261 26.275 1.00 87.06 230 GLU A CA 1
ATOM 1778 C C . GLU A 1 230 ? -8.132 -1.914 25.778 1.00 87.06 230 GLU A C 1
ATOM 1780 O O . GLU A 1 230 ? -9.102 -1.403 26.332 1.00 87.06 230 GLU A O 1
ATOM 1785 N N . MET A 1 231 ? -7.604 -1.399 24.662 1.00 85.50 231 MET A N 1
ATOM 1786 C CA . MET A 1 231 ? -8.169 -0.232 23.976 1.00 85.50 231 MET A CA 1
ATOM 1787 C C . MET A 1 231 ? -9.643 -0.437 23.620 1.00 85.50 231 MET A C 1
ATOM 1789 O O . MET A 1 231 ? -10.473 0.416 23.927 1.00 85.50 231 MET A O 1
ATOM 1793 N N . VAL A 1 232 ? -9.986 -1.574 23.009 1.00 83.44 232 VAL A N 1
ATOM 1794 C CA . VAL A 1 232 ? -11.376 -1.895 22.655 1.00 83.44 232 VAL A CA 1
ATOM 1795 C C . VAL A 1 232 ? -12.249 -1.991 23.906 1.00 83.44 232 VAL A C 1
ATOM 1797 O O . VAL A 1 232 ? -13.378 -1.504 23.892 1.00 83.44 232 VAL A O 1
ATOM 1800 N N . ARG A 1 233 ? -11.732 -2.560 25.001 1.00 84.94 233 ARG A N 1
ATOM 1801 C CA . ARG A 1 233 ? -12.448 -2.638 26.279 1.00 84.94 233 ARG A CA 1
ATOM 1802 C C . ARG A 1 233 ? -12.710 -1.257 26.880 1.00 84.94 233 ARG A C 1
ATOM 1804 O O . ARG A 1 233 ? -13.835 -0.985 27.271 1.00 84.94 233 ARG A O 1
ATOM 1811 N N . VAL A 1 234 ? -11.719 -0.369 26.901 1.00 85.81 234 VAL A N 1
ATOM 1812 C CA . VAL A 1 234 ? -11.883 1.007 27.403 1.00 85.81 234 VAL A CA 1
ATOM 1813 C C . VAL A 1 234 ? -12.920 1.768 26.580 1.00 85.81 234 VAL A C 1
ATOM 1815 O O . VAL A 1 234 ? -13.780 2.441 27.146 1.00 85.81 234 VAL A O 1
ATOM 1818 N N . VAL A 1 235 ? -12.877 1.628 25.251 1.00 82.06 235 VAL A N 1
ATOM 1819 C CA . VAL A 1 235 ? -13.885 2.218 24.357 1.00 82.06 235 VAL A CA 1
ATOM 1820 C C . VAL A 1 235 ? -15.266 1.639 24.659 1.00 82.06 235 VAL A C 1
ATOM 1822 O O . VAL A 1 235 ? -16.224 2.392 24.796 1.00 82.06 235 VAL A O 1
ATOM 1825 N N . HIS A 1 236 ? -15.366 0.319 24.814 1.00 77.31 236 HIS A N 1
ATOM 1826 C CA . HIS A 1 236 ? -16.602 -0.367 25.178 1.00 77.31 236 HIS A CA 1
ATOM 1827 C C . HIS A 1 236 ? -17.179 0.117 26.517 1.00 77.31 236 HIS A C 1
ATOM 1829 O O . HIS A 1 236 ? -18.382 0.347 26.610 1.00 77.31 236 HIS A O 1
ATOM 1835 N N . ASP A 1 237 ? -16.339 0.309 27.530 1.00 83.44 237 ASP A N 1
ATOM 1836 C CA . ASP A 1 237 ? -16.764 0.679 28.883 1.00 83.44 237 ASP A CA 1
ATOM 1837 C C . ASP A 1 237 ? -17.168 2.164 28.993 1.00 83.44 237 ASP A C 1
ATOM 1839 O O . ASP A 1 237 ? -17.896 2.540 29.909 1.00 83.44 237 ASP A O 1
ATOM 1843 N N . HIS A 1 238 ? -16.752 3.003 28.036 1.00 85.12 238 HIS A N 1
ATOM 1844 C CA . HIS A 1 238 ? -17.191 4.400 27.907 1.00 85.12 238 HIS A CA 1
ATOM 1845 C C . HIS A 1 238 ? -18.416 4.594 26.999 1.00 85.12 238 HIS A C 1
ATOM 1847 O O . HIS A 1 238 ? -18.944 5.706 26.915 1.00 85.12 238 HIS A O 1
ATOM 1853 N N . ILE A 1 239 ? -18.882 3.547 26.311 1.00 78.25 239 ILE A N 1
ATOM 1854 C CA . ILE A 1 239 ? -20.082 3.628 25.476 1.00 78.25 239 ILE A CA 1
ATOM 1855 C C . ILE A 1 239 ? -21.333 3.666 26.376 1.00 78.25 239 ILE A C 1
ATOM 1857 O O . ILE A 1 239 ? -21.520 2.768 27.200 1.00 78.25 239 ILE A O 1
ATOM 1861 N N . PRO A 1 240 ? -22.238 4.652 26.205 1.00 79.69 240 PRO A N 1
ATOM 1862 C CA . PRO A 1 240 ? -23.492 4.698 26.952 1.00 79.69 240 PRO A CA 1
ATOM 1863 C C . PRO A 1 240 ? -24.340 3.441 26.703 1.00 79.69 240 PRO A C 1
ATOM 1865 O O . PRO A 1 240 ? -24.519 3.020 25.555 1.00 79.69 240 PRO A O 1
ATOM 1868 N N . ILE A 1 241 ? -24.896 2.867 27.777 1.00 73.00 241 ILE A N 1
ATOM 1869 C CA . ILE A 1 241 ? -25.664 1.604 27.764 1.00 73.00 241 ILE A CA 1
ATOM 1870 C C . ILE A 1 241 ? -26.804 1.621 26.732 1.00 73.00 241 ILE A C 1
ATOM 1872 O O . ILE A 1 241 ? -27.043 0.605 26.076 1.00 73.00 241 ILE A O 1
ATOM 1876 N N . ASP A 1 242 ? -27.440 2.775 26.525 1.00 80.44 242 ASP A N 1
ATOM 1877 C CA . ASP A 1 242 ? -28.613 2.929 25.656 1.00 80.44 242 ASP A CA 1
ATOM 1878 C C . ASP A 1 242 ? -28.336 2.594 24.176 1.00 80.44 242 ASP A C 1
ATOM 1880 O O . ASP A 1 242 ? -29.212 2.084 23.478 1.00 80.44 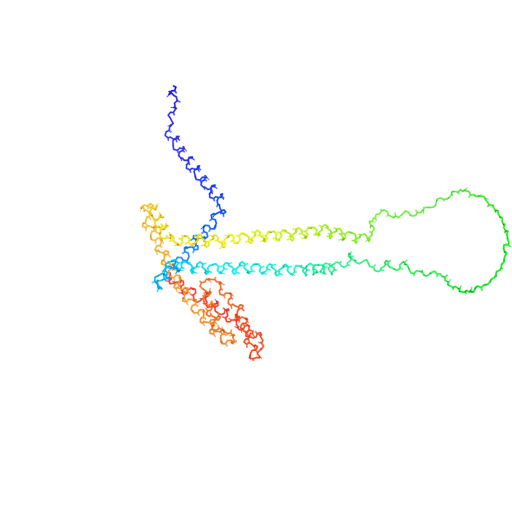242 ASP A O 1
ATOM 1884 N N . TYR A 1 243 ? -27.110 2.822 23.686 1.00 82.75 243 TYR A N 1
ATOM 1885 C CA . TYR A 1 243 ? -26.744 2.620 22.271 1.00 82.75 243 TYR A CA 1
ATOM 1886 C C . TYR A 1 243 ? -25.933 1.347 22.018 1.00 82.75 243 TYR A C 1
ATOM 1888 O O . TYR A 1 243 ? -25.664 0.995 20.864 1.00 82.75 243 TYR A O 1
ATOM 1896 N N . ARG A 1 244 ? -25.562 0.623 23.079 1.00 81.06 244 ARG A N 1
ATOM 1897 C CA . ARG A 1 244 ? -24.766 -0.606 23.007 1.00 81.06 244 ARG A CA 1
ATOM 1898 C C . ARG A 1 244 ? -25.299 -1.641 22.000 1.00 81.06 244 ARG A C 1
ATOM 1900 O O . ARG A 1 244 ? -24.491 -2.118 21.202 1.00 81.06 244 ARG A O 1
ATOM 1907 N N . PRO A 1 245 ? -26.605 -1.988 21.953 1.00 84.06 245 PRO A N 1
ATOM 1908 C CA . PRO A 1 245 ? -27.095 -2.977 20.987 1.00 84.06 245 PRO A CA 1
ATOM 1909 C C . PRO A 1 245 ? -26.975 -2.505 19.530 1.00 84.06 245 PRO A C 1
ATOM 1911 O O . PRO A 1 245 ? -26.770 -3.327 18.637 1.00 84.06 245 PRO A O 1
ATOM 1914 N N . THR A 1 246 ? -27.062 -1.197 19.277 1.00 87.19 246 THR A N 1
ATOM 1915 C CA . THR A 1 246 ? -26.863 -0.617 17.942 1.00 87.19 246 THR A CA 1
ATOM 1916 C C . THR A 1 246 ? -25.394 -0.679 17.541 1.00 87.19 246 THR A C 1
ATOM 1918 O O . THR A 1 246 ? -25.081 -1.147 16.450 1.00 87.19 246 THR A O 1
ATOM 1921 N N . ILE A 1 247 ? -24.485 -0.283 18.435 1.00 83.94 247 ILE A N 1
ATOM 1922 C CA . ILE A 1 247 ? -23.040 -0.280 18.167 1.00 83.94 247 ILE A CA 1
ATOM 1923 C C . ILE A 1 247 ? -22.527 -1.704 17.930 1.00 83.94 247 ILE A C 1
ATOM 1925 O O . ILE A 1 247 ? -21.839 -1.945 16.943 1.00 83.94 247 ILE A O 1
ATOM 1929 N N . VAL A 1 248 ? -22.918 -2.670 18.768 1.00 83.94 248 VAL A N 1
ATOM 1930 C CA . VAL A 1 248 ? -22.539 -4.082 18.581 1.00 83.94 248 VAL A CA 1
ATOM 1931 C C . VAL A 1 248 ? -23.050 -4.618 17.243 1.00 83.94 248 VAL A C 1
ATOM 1933 O O . VAL A 1 248 ? -22.322 -5.330 16.554 1.00 83.94 248 VAL A O 1
ATOM 1936 N N . ARG A 1 249 ? -24.269 -4.250 16.830 1.00 88.25 249 ARG A N 1
ATOM 1937 C CA . ARG A 1 249 ? -24.804 -4.634 15.517 1.00 88.25 249 ARG A CA 1
ATOM 1938 C C . ARG A 1 249 ? -23.959 -4.066 14.381 1.00 88.25 249 ARG A C 1
ATOM 1940 O O . ARG A 1 249 ? -23.560 -4.822 13.512 1.00 88.25 249 ARG A O 1
ATOM 1947 N N . VAL A 1 250 ? -23.633 -2.774 14.415 1.00 87.44 250 VAL A N 1
ATOM 1948 C CA . VAL A 1 250 ? -22.793 -2.140 13.384 1.00 87.44 250 VAL A CA 1
ATOM 1949 C C . VAL A 1 250 ? -21.415 -2.800 13.315 1.00 87.44 250 VAL A C 1
ATOM 1951 O O . VAL A 1 250 ? -20.962 -3.142 12.228 1.00 87.44 250 VAL A O 1
ATOM 1954 N N . VAL A 1 251 ? -20.778 -3.040 14.464 1.00 82.62 251 VAL A N 1
ATOM 1955 C CA . VAL A 1 251 ? -19.455 -3.678 14.532 1.00 82.62 251 VAL A CA 1
ATOM 1956 C C . VAL A 1 251 ? -19.495 -5.110 14.000 1.00 82.62 251 VAL A C 1
ATOM 1958 O O . VAL A 1 251 ? -18.625 -5.491 13.229 1.00 82.62 251 VAL A O 1
ATOM 1961 N N . THR A 1 252 ? -20.506 -5.901 14.366 1.00 85.81 252 THR A N 1
ATOM 1962 C CA . THR A 1 252 ? -20.626 -7.296 13.900 1.00 85.81 252 THR A CA 1
ATOM 1963 C C . THR A 1 252 ? -21.023 -7.399 12.430 1.00 85.81 252 THR A C 1
ATOM 1965 O O . THR A 1 252 ? -20.567 -8.310 11.743 1.00 85.81 252 THR A O 1
ATOM 1968 N N . THR A 1 253 ? -21.821 -6.460 11.915 1.00 87.81 253 THR A N 1
ATOM 1969 C CA . THR A 1 253 ? -22.083 -6.343 10.476 1.00 87.81 253 THR A CA 1
ATOM 1970 C C . THR A 1 253 ? -20.811 -5.963 9.719 1.00 87.81 253 THR A C 1
ATOM 1972 O O . THR A 1 253 ? -20.522 -6.570 8.693 1.00 87.81 253 THR A O 1
ATOM 1975 N N . ALA A 1 254 ? -20.027 -5.009 10.233 1.00 83.56 254 ALA A N 1
ATOM 1976 C CA . ALA A 1 254 ? -18.754 -4.619 9.631 1.00 83.56 254 ALA A CA 1
ATOM 1977 C C . ALA A 1 254 ? -17.738 -5.771 9.642 1.00 83.56 254 ALA A C 1
ATOM 1979 O O . ALA A 1 254 ? -17.108 -6.027 8.624 1.00 83.56 254 ALA A O 1
ATOM 1980 N N . ASP A 1 255 ? -17.619 -6.500 10.753 1.00 83.56 255 ASP A N 1
ATOM 1981 C CA . ASP A 1 255 ? -16.739 -7.669 10.874 1.00 83.56 255 ASP A CA 1
ATOM 1982 C C . ASP A 1 255 ? -17.075 -8.750 9.834 1.00 83.56 255 ASP A C 1
ATOM 1984 O O . ASP A 1 255 ? -16.185 -9.231 9.132 1.00 83.56 255 ASP A O 1
ATOM 1988 N N . ARG A 1 256 ? -18.368 -9.063 9.651 1.00 84.38 256 ARG A N 1
ATOM 1989 C CA . ARG A 1 256 ? -18.813 -9.986 8.594 1.00 84.38 256 ARG A CA 1
ATOM 1990 C C . ARG A 1 256 ? -18.502 -9.460 7.199 1.00 84.38 256 ARG A C 1
ATOM 1992 O O . ARG A 1 256 ? -17.910 -10.191 6.419 1.00 84.38 256 ARG A O 1
ATOM 1999 N N . ALA A 1 257 ? -18.816 -8.196 6.914 1.00 85.19 257 ALA A N 1
ATOM 2000 C CA . ALA A 1 257 ? -18.531 -7.592 5.614 1.00 85.19 257 ALA A CA 1
ATOM 2001 C C . ALA A 1 257 ? -17.028 -7.610 5.284 1.00 85.19 257 ALA A C 1
ATOM 2003 O O . ALA A 1 257 ? -16.641 -7.915 4.158 1.00 85.19 257 ALA A O 1
ATOM 2004 N N . ILE A 1 258 ? -16.166 -7.343 6.272 1.00 81.69 258 ILE A N 1
ATOM 2005 C CA . ILE A 1 258 ? -14.710 -7.442 6.122 1.00 81.69 258 ILE A CA 1
ATOM 2006 C C . ILE A 1 258 ? -14.307 -8.895 5.846 1.00 81.69 258 ILE A C 1
ATOM 2008 O O . ILE A 1 258 ? -13.536 -9.148 4.921 1.00 81.69 258 ILE A O 1
ATOM 2012 N N . ALA A 1 259 ? -14.823 -9.861 6.610 1.00 81.12 259 ALA A N 1
ATOM 2013 C CA . ALA A 1 259 ? -14.514 -11.274 6.406 1.00 81.12 259 ALA A CA 1
ATOM 2014 C C . ALA A 1 259 ? -14.950 -11.772 5.016 1.00 81.12 259 ALA A C 1
ATOM 2016 O O . ALA A 1 259 ? -14.188 -12.480 4.351 1.00 81.12 259 ALA A O 1
ATOM 2017 N N . ASP A 1 260 ? -16.138 -11.374 4.563 1.00 81.88 260 ASP A N 1
ATOM 2018 C CA . ASP A 1 260 ? -16.681 -11.727 3.252 1.00 81.88 260 ASP A CA 1
ATOM 2019 C C . ASP A 1 260 ? -15.873 -11.069 2.123 1.00 81.88 260 ASP A C 1
ATOM 2021 O O . ASP A 1 260 ? -15.506 -11.747 1.160 1.00 81.88 260 ASP A O 1
ATOM 2025 N N . PHE A 1 261 ? -15.460 -9.806 2.289 1.00 84.00 261 PHE A N 1
ATOM 2026 C CA . PHE A 1 261 ? -14.546 -9.124 1.368 1.00 84.00 261 PHE A CA 1
ATOM 2027 C C . PHE A 1 261 ? -13.196 -9.844 1.249 1.00 84.00 261 PHE A C 1
ATOM 2029 O O . PHE A 1 261 ? -12.742 -10.127 0.141 1.00 84.00 261 PHE A O 1
ATOM 2036 N N . PHE A 1 262 ? -12.559 -10.196 2.372 1.00 82.94 262 PHE A N 1
ATOM 2037 C CA . PHE A 1 262 ? -11.277 -10.910 2.361 1.00 82.94 262 PHE A CA 1
ATOM 2038 C C . PHE A 1 262 ? -11.396 -12.287 1.698 1.00 82.94 262 PHE A C 1
ATOM 2040 O O . PHE A 1 262 ? -10.536 -12.661 0.900 1.00 82.94 262 PHE A O 1
ATOM 2047 N N . ARG A 1 263 ? -12.471 -13.035 1.980 1.00 84.38 263 ARG A N 1
ATOM 2048 C CA . ARG A 1 263 ? -12.739 -14.333 1.338 1.00 84.38 263 ARG A CA 1
ATOM 2049 C C . ARG A 1 263 ? -12.931 -14.188 -0.166 1.00 84.38 263 ARG A C 1
ATOM 2051 O O . ARG A 1 263 ? -12.328 -14.943 -0.927 1.00 84.38 263 ARG A O 1
ATOM 2058 N N . GLY A 1 264 ? -13.712 -13.195 -0.588 1.00 87.50 264 GLY A N 1
ATOM 2059 C CA . GLY A 1 264 ? -13.876 -12.852 -1.994 1.00 87.50 264 GLY A CA 1
ATOM 2060 C C . GLY A 1 264 ? -12.538 -12.521 -2.651 1.00 87.50 264 GLY A C 1
ATOM 2061 O O . GLY A 1 264 ? -12.188 -13.097 -3.682 1.00 87.50 264 GLY A O 1
ATOM 2062 N N . ARG A 1 265 ? -11.731 -11.674 -2.005 1.00 88.75 265 ARG A N 1
ATOM 2063 C CA . ARG A 1 265 ? -10.440 -11.236 -2.539 1.00 88.75 265 ARG A CA 1
ATOM 2064 C C . ARG A 1 265 ? -9.433 -12.375 -2.669 1.00 88.75 265 ARG A C 1
ATOM 2066 O O . ARG A 1 265 ? -8.775 -12.461 -3.698 1.00 88.75 265 ARG A O 1
ATOM 2073 N N . LEU A 1 266 ? -9.361 -13.294 -1.705 1.00 89.25 266 LEU A N 1
ATOM 2074 C CA . LEU A 1 266 ? -8.490 -14.477 -1.786 1.00 89.25 266 LEU A CA 1
ATOM 2075 C C . LEU A 1 266 ? -8.829 -15.381 -2.984 1.00 89.25 266 LEU A C 1
ATOM 2077 O O . LEU A 1 266 ? -7.924 -15.909 -3.638 1.00 89.25 266 LEU A O 1
ATOM 2081 N N . ILE A 1 267 ? -10.118 -15.530 -3.304 1.00 91.44 267 ILE A N 1
ATOM 2082 C CA . ILE A 1 267 ? -10.565 -16.267 -4.494 1.00 91.44 267 ILE A CA 1
ATOM 2083 C C . ILE A 1 267 ? -10.126 -15.526 -5.765 1.00 91.44 267 ILE A C 1
ATOM 2085 O O . ILE A 1 267 ? -9.532 -16.147 -6.649 1.00 91.44 267 ILE A O 1
ATOM 2089 N N . VAL A 1 268 ? -10.334 -14.204 -5.839 1.00 91.81 268 VAL A N 1
ATOM 2090 C CA . VAL A 1 268 ? -9.883 -13.380 -6.980 1.00 91.81 268 VAL A CA 1
ATOM 2091 C C . VAL A 1 268 ? -8.374 -13.487 -7.185 1.00 91.81 268 VAL A C 1
ATOM 2093 O O . VAL A 1 268 ? -7.932 -13.759 -8.298 1.00 91.81 268 VAL A O 1
ATOM 2096 N N . CYS A 1 269 ? -7.583 -13.327 -6.122 1.00 93.88 269 CYS A N 1
ATOM 2097 C CA . CYS A 1 269 ? -6.124 -13.421 -6.155 1.00 93.88 269 CYS A CA 1
ATOM 2098 C C . CYS A 1 269 ? -5.650 -14.756 -6.730 1.00 93.88 269 CYS A C 1
ATOM 2100 O O . CYS A 1 269 ? -4.744 -14.793 -7.561 1.00 93.88 269 CYS A O 1
ATOM 2102 N N . THR A 1 270 ? -6.290 -15.848 -6.311 1.00 94.19 270 THR A N 1
ATOM 2103 C CA . THR A 1 270 ? -5.950 -17.198 -6.764 1.00 94.19 270 THR A CA 1
ATOM 2104 C C . THR A 1 270 ? -6.269 -17.378 -8.249 1.00 94.19 270 THR A C 1
ATOM 2106 O O . THR A 1 270 ? -5.433 -17.876 -9.003 1.00 94.19 270 THR A O 1
ATOM 2109 N N . ILE A 1 271 ? -7.450 -16.930 -8.693 1.00 94.56 271 ILE A N 1
ATOM 2110 C CA . ILE A 1 271 ? -7.861 -17.015 -10.101 1.00 94.56 271 ILE A CA 1
ATOM 2111 C C . ILE A 1 271 ? -6.953 -16.150 -10.978 1.00 94.56 271 ILE A C 1
ATOM 2113 O O . ILE A 1 271 ? -6.425 -16.634 -11.975 1.00 94.56 271 ILE A O 1
ATOM 2117 N N . ILE A 1 272 ? -6.724 -14.891 -10.601 1.00 94.88 272 ILE A N 1
ATOM 2118 C CA . ILE A 1 272 ? -5.880 -13.969 -11.368 1.00 94.88 272 ILE A CA 1
ATOM 2119 C C . ILE A 1 272 ? -4.434 -14.453 -11.408 1.00 94.88 272 ILE A C 1
ATOM 2121 O O . ILE A 1 272 ? -3.821 -14.421 -12.475 1.00 94.88 272 ILE A O 1
ATOM 2125 N N . GLY A 1 273 ? -3.900 -14.968 -10.299 1.00 96.12 273 GLY A N 1
ATOM 2126 C CA . GLY A 1 273 ? -2.563 -15.553 -10.270 1.00 96.12 273 GLY A CA 1
ATOM 2127 C C . GLY A 1 273 ? -2.429 -16.767 -11.192 1.00 96.12 273 GLY A C 1
ATOM 2128 O O . GLY A 1 273 ? -1.450 -16.874 -11.928 1.00 96.12 273 GLY A O 1
ATOM 2129 N N . ALA A 1 274 ? -3.439 -17.641 -11.225 1.00 96.56 274 ALA A N 1
ATOM 2130 C CA . ALA A 1 274 ? -3.464 -18.786 -12.131 1.00 96.56 274 ALA A CA 1
ATOM 2131 C C . ALA A 1 274 ? -3.586 -18.358 -13.603 1.00 96.56 274 ALA A C 1
ATOM 2133 O O . ALA A 1 274 ? -2.812 -18.818 -14.439 1.00 96.56 274 ALA A O 1
ATOM 2134 N N . VAL A 1 275 ? -4.512 -17.450 -13.927 1.00 96.44 275 VAL A N 1
ATOM 2135 C CA . VAL A 1 275 ? -4.743 -16.969 -15.300 1.00 96.44 275 VAL A CA 1
ATOM 2136 C C . VAL A 1 275 ? -3.514 -16.244 -15.844 1.00 96.44 275 VAL A C 1
ATOM 2138 O O . VAL A 1 275 ? -3.060 -16.553 -16.944 1.00 96.44 275 VAL A O 1
ATOM 2141 N N . THR A 1 276 ? -2.939 -15.318 -15.073 1.00 95.81 276 THR A N 1
ATOM 2142 C CA . THR A 1 276 ? -1.729 -14.588 -15.487 1.00 95.81 276 THR A CA 1
ATOM 2143 C C . THR A 1 276 ? -0.504 -15.495 -15.525 1.00 95.81 276 THR A C 1
ATOM 2145 O O . THR A 1 276 ? 0.263 -15.423 -16.479 1.00 95.81 276 THR A O 1
ATOM 2148 N N . GLY A 1 277 ? -0.343 -16.399 -14.553 1.00 96.50 277 GLY A N 1
ATOM 2149 C CA . GLY A 1 277 ? 0.780 -17.335 -14.499 1.00 96.50 277 GLY A CA 1
ATOM 2150 C C . GLY A 1 277 ? 0.783 -18.332 -15.652 1.00 96.50 277 GLY A C 1
ATOM 2151 O O . GLY A 1 277 ? 1.802 -18.484 -16.324 1.00 96.50 277 GLY A O 1
ATOM 2152 N N . ILE A 1 278 ? -0.359 -18.967 -15.926 1.00 97.12 278 ILE A N 1
ATOM 2153 C CA . ILE A 1 278 ? -0.517 -19.878 -17.068 1.00 97.12 278 ILE A CA 1
ATOM 2154 C C . ILE A 1 278 ? -0.391 -19.097 -18.376 1.00 97.12 278 ILE A C 1
ATOM 2156 O O . ILE A 1 278 ? 0.344 -19.520 -19.265 1.00 97.12 278 ILE A O 1
ATOM 2160 N N . GLY A 1 279 ? -1.046 -17.938 -18.482 1.00 96.31 279 GLY A N 1
ATOM 2161 C CA . GLY A 1 279 ? -0.972 -17.083 -19.663 1.00 96.31 279 GLY A CA 1
ATOM 2162 C C . GLY A 1 279 ? 0.469 -16.713 -20.009 1.00 96.31 279 GLY A C 1
ATOM 2163 O O . GLY A 1 279 ? 0.928 -17.002 -21.108 1.00 96.31 279 GLY A O 1
ATOM 2164 N N . TRP A 1 280 ? 1.226 -16.158 -19.062 1.00 95.62 280 TRP A N 1
ATOM 2165 C CA . TRP A 1 280 ? 2.626 -15.790 -19.276 1.00 95.62 280 TRP A CA 1
ATOM 2166 C C . TRP A 1 280 ? 3.543 -16.991 -19.513 1.00 95.62 280 TRP A C 1
ATOM 2168 O O . TRP A 1 280 ? 4.452 -16.898 -20.338 1.00 95.62 280 TRP A O 1
ATOM 2178 N N . GLN A 1 281 ? 3.292 -18.133 -18.869 1.00 94.31 281 GLN A N 1
ATOM 2179 C CA . GLN A 1 281 ? 4.040 -19.358 -19.153 1.00 94.31 281 GLN A CA 1
ATOM 2180 C C . GLN A 1 281 ? 3.836 -19.826 -20.604 1.00 94.31 281 GLN A C 1
ATOM 2182 O O . GLN A 1 281 ? 4.805 -20.219 -21.250 1.00 94.31 281 GLN A O 1
ATOM 2187 N N . LEU A 1 282 ? 2.610 -19.740 -21.133 1.00 93.88 282 LEU A N 1
ATOM 2188 C CA . LEU A 1 282 ? 2.294 -20.084 -22.526 1.00 93.88 282 LEU A CA 1
ATOM 2189 C C . LEU A 1 282 ? 2.910 -19.103 -23.533 1.00 93.88 282 LEU A C 1
ATOM 2191 O O . LEU A 1 282 ? 3.310 -19.519 -24.616 1.00 93.88 282 LEU A O 1
ATOM 2195 N N . VAL A 1 283 ? 3.026 -17.820 -23.175 1.00 92.25 283 VAL A N 1
ATOM 2196 C CA . VAL A 1 283 ? 3.735 -16.808 -23.982 1.00 92.25 283 VAL A CA 1
ATOM 2197 C C . VAL A 1 283 ? 5.247 -17.076 -24.059 1.00 92.25 283 VAL A C 1
ATOM 2199 O O . VAL A 1 283 ? 5.910 -16.580 -24.968 1.00 92.25 283 VAL A O 1
ATOM 2202 N N . GLY A 1 284 ? 5.804 -17.856 -23.128 1.00 89.50 284 GLY A N 1
ATOM 2203 C CA . GLY A 1 284 ? 7.248 -18.066 -23.006 1.00 89.50 284 GLY A CA 1
ATOM 2204 C C . GLY A 1 284 ? 7.943 -17.018 -22.131 1.00 89.50 284 GLY A C 1
ATOM 2205 O O . GLY A 1 284 ? 9.146 -16.803 -22.256 1.00 89.50 284 GLY A O 1
ATOM 2206 N N . VAL A 1 285 ? 7.207 -16.352 -21.234 1.00 92.69 285 VAL A N 1
ATOM 2207 C CA . VAL A 1 285 ? 7.792 -15.454 -20.229 1.00 92.69 285 VAL A CA 1
ATOM 2208 C C . VAL A 1 285 ? 8.622 -16.275 -19.250 1.00 92.69 285 VAL A C 1
ATOM 2210 O O . VAL A 1 285 ? 8.119 -17.203 -18.607 1.00 92.69 285 VAL A O 1
ATOM 2213 N N . LYS A 1 286 ? 9.894 -15.908 -19.084 1.00 91.50 286 LYS A N 1
ATOM 2214 C CA . LYS A 1 286 ? 10.771 -16.576 -18.126 1.00 91.50 286 LYS A CA 1
ATOM 2215 C C . LYS A 1 286 ? 10.252 -16.369 -16.703 1.00 91.50 286 LYS A C 1
ATOM 2217 O O . LYS A 1 286 ? 9.982 -15.243 -16.296 1.00 91.50 286 LYS A O 1
ATOM 2222 N N . TYR A 1 287 ? 10.114 -17.469 -15.960 1.00 92.44 287 TYR A N 1
ATOM 2223 C CA . TYR A 1 287 ? 9.468 -17.503 -14.641 1.00 92.44 287 TYR A CA 1
ATOM 2224 C C . TYR A 1 287 ? 7.994 -17.052 -14.649 1.00 92.44 287 TYR A C 1
ATOM 2226 O O . TYR A 1 287 ? 7.494 -16.591 -13.624 1.00 92.44 287 TYR A O 1
ATOM 2234 N N . GLY A 1 288 ? 7.278 -17.209 -15.772 1.00 92.44 288 GLY A N 1
ATOM 2235 C CA . GLY A 1 288 ? 5.892 -16.756 -15.942 1.00 92.44 288 GLY A CA 1
ATOM 2236 C C . GLY A 1 288 ? 4.942 -17.231 -14.840 1.00 92.44 288 GLY A C 1
ATOM 2237 O O . GLY A 1 288 ? 4.207 -16.417 -14.284 1.00 92.44 288 GLY A O 1
ATOM 2238 N N . LEU A 1 289 ? 5.026 -18.504 -14.436 1.00 95.50 289 LEU A N 1
ATOM 2239 C CA . LEU A 1 289 ? 4.219 -19.044 -13.333 1.00 95.50 289 LEU A CA 1
ATOM 2240 C C . LEU A 1 289 ? 4.474 -18.315 -11.999 1.00 95.50 289 LEU A C 1
ATOM 2242 O O . LEU A 1 289 ? 3.542 -18.021 -11.253 1.00 95.50 289 LEU A O 1
ATOM 2246 N N . LEU A 1 290 ? 5.741 -18.009 -11.708 1.00 94.75 290 LEU A N 1
ATOM 2247 C CA . LEU A 1 290 ? 6.178 -17.393 -10.453 1.00 94.75 290 LEU A CA 1
ATOM 2248 C C . LEU A 1 290 ? 5.792 -15.907 -10.416 1.00 94.75 290 LEU A C 1
ATOM 2250 O O . LEU A 1 290 ? 5.259 -15.425 -9.418 1.00 94.75 290 LEU A O 1
ATOM 2254 N N . ILE A 1 291 ? 5.983 -15.200 -11.535 1.00 93.44 291 ILE A N 1
ATOM 2255 C CA . ILE A 1 291 ? 5.578 -13.797 -11.700 1.00 93.44 291 ILE A CA 1
ATOM 2256 C C . ILE A 1 291 ? 4.045 -13.675 -11.678 1.00 93.44 291 ILE A C 1
ATOM 2258 O O . ILE A 1 291 ? 3.521 -12.743 -11.074 1.00 93.44 291 ILE A O 1
ATOM 2262 N N . GLY A 1 292 ? 3.311 -14.624 -12.268 1.00 95.88 292 GLY A N 1
ATOM 2263 C CA . GLY A 1 292 ? 1.848 -14.672 -12.206 1.00 95.88 292 GLY A CA 1
ATOM 2264 C C . GLY A 1 292 ? 1.317 -14.941 -10.799 1.00 95.88 292 GLY A C 1
ATOM 2265 O O . GLY A 1 292 ? 0.432 -14.231 -10.329 1.00 95.88 292 GLY A O 1
ATOM 2266 N N . ALA A 1 293 ? 1.914 -15.883 -10.062 1.00 95.81 293 ALA A N 1
ATOM 2267 C CA . ALA A 1 293 ? 1.585 -16.094 -8.651 1.00 95.81 293 ALA A CA 1
ATOM 2268 C C . ALA A 1 293 ? 1.809 -14.818 -7.817 1.00 95.81 293 ALA A C 1
ATOM 2270 O O . ALA A 1 293 ? 0.953 -14.443 -7.014 1.00 95.81 293 ALA A O 1
ATOM 2271 N N . LEU A 1 294 ? 2.913 -14.102 -8.065 1.00 94.62 294 LEU A N 1
ATOM 2272 C CA . LEU A 1 294 ? 3.172 -12.796 -7.458 1.00 94.62 294 LEU A CA 1
ATOM 2273 C C . LEU A 1 294 ? 2.123 -11.750 -7.874 1.00 94.62 294 LEU A C 1
ATOM 2275 O O . LEU A 1 294 ? 1.657 -11.001 -7.023 1.00 94.62 294 LEU A O 1
ATOM 2279 N N . ALA A 1 295 ? 1.708 -11.714 -9.142 1.00 94.44 295 ALA A N 1
ATOM 2280 C CA . ALA A 1 295 ? 0.668 -10.811 -9.641 1.00 94.44 295 ALA A CA 1
ATOM 2281 C C . ALA A 1 295 ? -0.684 -11.039 -8.945 1.00 94.44 295 ALA A C 1
ATOM 2283 O O . ALA A 1 295 ? -1.347 -10.075 -8.552 1.00 94.44 295 ALA A O 1
ATOM 2284 N N . GLY A 1 296 ? -1.064 -12.306 -8.753 1.00 94.44 296 GLY A N 1
ATOM 2285 C CA . GLY A 1 296 ? -2.251 -12.706 -7.998 1.00 94.44 296 GLY A CA 1
ATOM 2286 C C . GLY A 1 296 ? -2.166 -12.317 -6.523 1.00 94.44 296 GLY A C 1
ATOM 2287 O O . GLY A 1 296 ? -3.124 -11.771 -5.982 1.00 94.44 296 GLY A O 1
ATOM 2288 N N . LEU A 1 297 ? -1.007 -12.515 -5.885 1.00 93.06 297 LEU A N 1
ATOM 2289 C CA . LEU A 1 297 ? -0.773 -12.101 -4.499 1.00 93.06 297 LEU A CA 1
ATOM 2290 C C . LEU A 1 297 ? -0.832 -10.577 -4.334 1.00 93.06 297 LEU A C 1
ATOM 2292 O O . LEU A 1 297 ? -1.495 -10.080 -3.425 1.00 93.06 297 LEU A O 1
ATOM 2296 N N . LEU A 1 298 ? -0.177 -9.831 -5.229 1.00 91.94 298 LEU A N 1
ATOM 2297 C CA . LEU A 1 298 ? -0.249 -8.370 -5.274 1.00 91.94 298 LEU A CA 1
ATOM 2298 C C . LEU A 1 298 ? -1.687 -7.900 -5.469 1.00 91.94 298 LEU A C 1
ATOM 2300 O O . LEU A 1 298 ? -2.069 -6.880 -4.904 1.00 91.94 298 LEU A O 1
ATOM 2304 N N . ASN A 1 299 ? -2.509 -8.686 -6.167 1.00 91.50 299 ASN A N 1
ATOM 2305 C CA . ASN A 1 299 ? -3.921 -8.386 -6.318 1.00 91.50 299 ASN A CA 1
ATOM 2306 C C . ASN A 1 299 ? -4.693 -8.406 -4.996 1.00 91.50 299 ASN A C 1
ATOM 2308 O O . ASN A 1 299 ? -5.855 -8.061 -4.993 1.00 91.50 299 ASN A O 1
ATOM 2312 N N . LEU A 1 300 ? -4.119 -8.752 -3.842 1.00 88.19 300 LEU A N 1
ATOM 2313 C CA . LEU A 1 300 ? -4.835 -8.587 -2.572 1.00 88.19 300 LEU A CA 1
ATOM 2314 C C . LEU A 1 300 ? -5.247 -7.120 -2.350 1.00 88.19 300 LEU A C 1
ATOM 2316 O O . LEU A 1 300 ? -6.341 -6.842 -1.859 1.00 88.19 300 LEU A O 1
ATOM 2320 N N . ILE A 1 301 ? -4.403 -6.186 -2.793 1.00 84.94 301 ILE A N 1
ATOM 2321 C CA . ILE A 1 301 ? -4.660 -4.748 -2.770 1.00 84.94 301 ILE A CA 1
ATOM 2322 C C . ILE A 1 301 ? -4.991 -4.311 -4.208 1.00 84.94 301 ILE A C 1
ATOM 2324 O O . ILE A 1 301 ? -4.156 -4.493 -5.098 1.00 84.94 301 ILE A O 1
ATOM 2328 N N . PRO A 1 302 ? -6.182 -3.740 -4.469 1.00 75.00 302 PRO A N 1
ATOM 2329 C CA . PRO A 1 302 ? -6.545 -3.244 -5.795 1.00 75.00 302 PRO A CA 1
ATOM 2330 C C . PRO A 1 302 ? -5.456 -2.355 -6.407 1.00 75.00 302 PRO A C 1
ATOM 2332 O O . PRO A 1 302 ? -4.792 -1.595 -5.702 1.00 75.00 302 PRO A O 1
ATOM 2335 N N . PHE A 1 303 ? -5.269 -2.467 -7.725 1.00 75.50 303 PHE A N 1
ATOM 2336 C CA . PHE A 1 303 ? -4.259 -1.757 -8.530 1.00 75.50 303 PHE A CA 1
ATOM 2337 C C . PHE A 1 303 ? -2.790 -2.169 -8.314 1.00 75.50 303 PHE A C 1
ATOM 2339 O O . PHE A 1 303 ? -1.959 -1.883 -9.179 1.00 75.50 303 PHE A O 1
ATOM 2346 N N . MET A 1 304 ? -2.441 -2.891 -7.241 1.00 85.44 304 MET A N 1
ATOM 2347 C CA . MET A 1 304 ? -1.050 -3.317 -7.007 1.00 85.44 304 MET A CA 1
ATOM 2348 C C . MET A 1 304 ? -0.556 -4.353 -8.023 1.00 85.44 304 MET A C 1
ATOM 2350 O O . MET A 1 304 ? 0.644 -4.452 -8.269 1.00 85.44 304 MET A O 1
ATOM 2354 N N . THR A 1 305 ? -1.450 -5.087 -8.687 1.00 89.19 305 THR A N 1
ATOM 2355 C CA . THR A 1 305 ? -1.096 -6.047 -9.748 1.00 89.19 305 THR A CA 1
ATOM 2356 C C . THR A 1 305 ? -0.346 -5.405 -10.920 1.00 89.19 305 THR A C 1
ATOM 2358 O O . THR A 1 305 ? 0.412 -6.091 -11.604 1.00 89.19 305 THR A O 1
ATOM 2361 N N . MET A 1 306 ? -0.460 -4.085 -11.118 1.00 89.25 306 MET A N 1
ATOM 2362 C CA . MET A 1 306 ? 0.303 -3.352 -12.136 1.00 89.25 306 MET A CA 1
ATOM 2363 C C . MET A 1 306 ? 1.826 -3.463 -11.941 1.00 89.25 306 MET A C 1
ATOM 2365 O O . MET A 1 306 ? 2.572 -3.439 -12.917 1.00 89.25 306 MET A O 1
ATOM 2369 N N . LEU A 1 307 ? 2.301 -3.667 -10.706 1.00 89.69 307 LEU A N 1
ATOM 2370 C CA . LEU A 1 307 ? 3.722 -3.885 -10.399 1.00 89.69 307 LEU A CA 1
ATOM 2371 C C . LEU A 1 307 ? 4.277 -5.191 -10.991 1.00 89.69 307 LEU A C 1
ATOM 2373 O O . LEU A 1 307 ? 5.483 -5.296 -11.210 1.00 89.69 307 LEU A O 1
ATOM 2377 N N . ALA A 1 308 ? 3.425 -6.179 -11.274 1.00 91.88 308 ALA A N 1
ATOM 2378 C CA . ALA A 1 308 ? 3.857 -7.432 -11.888 1.00 91.88 308 ALA A CA 1
ATOM 2379 C C . ALA A 1 308 ? 4.115 -7.297 -13.396 1.00 91.88 308 ALA A C 1
ATOM 2381 O O . ALA A 1 308 ? 4.863 -8.093 -13.963 1.00 91.88 308 ALA A O 1
ATOM 2382 N N . LEU A 1 309 ? 3.536 -6.286 -14.051 1.00 93.06 309 LEU A N 1
ATOM 2383 C CA . LEU A 1 309 ? 3.659 -6.110 -15.495 1.00 93.06 309 LEU A CA 1
ATOM 2384 C C . LEU A 1 309 ? 5.110 -5.823 -15.941 1.00 93.06 309 LEU A C 1
ATOM 2386 O O . LEU A 1 309 ? 5.574 -6.522 -16.841 1.00 93.06 309 LEU A O 1
ATOM 2390 N N . PRO A 1 310 ? 5.872 -4.888 -15.333 1.00 92.62 310 PRO A N 1
ATOM 2391 C CA . PRO A 1 310 ? 7.287 -4.699 -15.667 1.00 92.62 310 PRO A CA 1
ATOM 2392 C C . PRO A 1 310 ? 8.120 -5.977 -15.513 1.00 92.62 310 PRO A C 1
ATOM 2394 O O . PRO A 1 310 ? 8.968 -6.263 -16.356 1.00 92.62 310 PRO A O 1
ATOM 2397 N N . MET A 1 311 ? 7.844 -6.774 -14.474 1.00 92.31 311 MET A N 1
ATOM 2398 C CA . MET A 1 311 ? 8.528 -8.051 -14.246 1.00 92.31 311 MET A CA 1
ATOM 2399 C C . MET A 1 311 ? 8.200 -9.067 -15.340 1.00 92.31 311 MET A C 1
ATOM 2401 O O . MET A 1 311 ? 9.095 -9.752 -15.830 1.00 92.31 311 MET A O 1
ATOM 2405 N N . ALA A 1 312 ? 6.941 -9.130 -15.775 1.00 93.56 312 ALA A N 1
ATOM 2406 C CA . ALA A 1 312 ? 6.528 -9.984 -16.880 1.00 93.56 312 ALA A CA 1
ATOM 2407 C C . ALA A 1 312 ? 7.116 -9.534 -18.223 1.00 93.56 312 ALA A C 1
ATOM 2409 O O . ALA A 1 312 ? 7.555 -10.377 -18.997 1.00 93.56 312 ALA A O 1
ATOM 2410 N N . ILE A 1 313 ? 7.191 -8.226 -18.491 1.00 93.62 313 ILE A N 1
ATOM 2411 C CA . ILE A 1 313 ? 7.840 -7.680 -19.695 1.00 93.62 313 ILE A CA 1
ATOM 2412 C C . ILE A 1 313 ? 9.327 -8.043 -19.705 1.00 93.62 313 ILE A C 1
ATOM 2414 O O . ILE A 1 313 ? 9.846 -8.509 -20.719 1.00 93.62 313 ILE A O 1
ATOM 2418 N N . PHE A 1 314 ? 10.009 -7.882 -18.571 1.00 92.56 314 PHE A N 1
ATOM 2419 C CA . PHE A 1 314 ? 11.409 -8.269 -18.436 1.00 92.56 314 PHE A CA 1
ATOM 2420 C C . PHE A 1 314 ? 11.601 -9.783 -18.623 1.00 92.56 314 PHE A C 1
ATOM 2422 O O . PHE A 1 314 ? 12.473 -10.210 -19.378 1.00 92.56 314 PHE A O 1
ATOM 2429 N N . GLY A 1 315 ? 10.739 -10.605 -18.018 1.00 91.88 315 GLY A N 1
ATOM 2430 C CA . GLY A 1 315 ? 10.736 -12.055 -18.222 1.00 91.88 315 GLY A CA 1
ATOM 2431 C C . GLY A 1 315 ? 10.451 -12.458 -19.674 1.00 91.88 315 GLY A C 1
ATOM 2432 O O . GLY A 1 315 ? 11.050 -13.412 -20.170 1.00 91.88 315 GLY A O 1
ATOM 2433 N N . ALA A 1 316 ? 9.580 -11.726 -20.374 1.00 92.62 316 ALA A N 1
ATOM 2434 C CA . ALA A 1 316 ? 9.262 -11.935 -21.786 1.00 92.62 316 ALA A CA 1
ATOM 2435 C C . ALA A 1 316 ? 10.467 -11.622 -22.677 1.00 92.62 316 ALA A C 1
ATOM 2437 O O . ALA A 1 316 ? 10.780 -12.392 -23.580 1.00 92.62 316 ALA A O 1
ATOM 2438 N N . TYR A 1 317 ? 11.176 -10.528 -22.387 1.00 90.12 317 TYR A N 1
ATOM 2439 C CA . TYR A 1 317 ? 12.414 -10.166 -23.071 1.00 90.12 317 TYR A CA 1
ATOM 2440 C C . TYR A 1 317 ? 13.487 -11.252 -22.905 1.00 90.12 317 TYR A C 1
ATOM 2442 O O . TYR A 1 317 ? 14.070 -11.697 -23.892 1.00 90.12 317 TYR A O 1
ATOM 2450 N N . LEU A 1 318 ? 13.698 -11.742 -21.678 1.00 89.94 318 LEU A N 1
ATOM 2451 C CA . LEU A 1 318 ? 14.651 -12.824 -21.419 1.00 89.94 318 LEU A CA 1
ATOM 2452 C C . LEU A 1 318 ? 14.262 -14.122 -22.142 1.00 89.94 318 LEU A C 1
ATOM 2454 O O . LEU A 1 318 ? 15.109 -14.739 -22.783 1.00 89.94 318 LEU A O 1
ATOM 2458 N N . GLY A 1 319 ? 12.987 -14.516 -22.097 1.00 87.25 319 GLY A N 1
ATOM 2459 C CA . GLY A 1 319 ? 12.501 -15.700 -22.814 1.00 87.25 319 GLY A CA 1
ATOM 2460 C C . GLY A 1 319 ? 12.657 -15.586 -24.336 1.00 87.25 319 GLY A C 1
ATOM 2461 O O . GLY A 1 319 ? 13.066 -16.543 -24.991 1.00 87.25 319 GLY A O 1
ATOM 2462 N N . ALA A 1 320 ? 12.430 -14.395 -24.901 1.00 87.81 320 ALA A N 1
ATOM 2463 C CA . ALA A 1 320 ? 12.616 -14.138 -26.330 1.00 87.81 320 ALA A CA 1
ATOM 2464 C C . ALA A 1 320 ? 14.061 -14.384 -26.787 1.00 87.81 320 ALA A C 1
ATOM 2466 O O . ALA A 1 320 ? 14.282 -14.964 -27.852 1.00 87.81 320 ALA A O 1
ATOM 2467 N N . THR A 1 321 ? 15.042 -13.977 -25.970 1.00 85.62 321 THR A N 1
ATOM 2468 C CA . THR A 1 321 ? 16.468 -14.170 -26.282 1.00 85.62 321 THR A CA 1
ATOM 2469 C C . THR A 1 321 ? 16.888 -15.641 -26.291 1.00 85.62 321 THR A C 1
ATOM 2471 O O . THR A 1 321 ? 17.750 -16.019 -27.084 1.00 85.62 321 THR A O 1
ATOM 2474 N N . GLU A 1 322 ? 16.249 -16.492 -25.481 1.00 83.62 322 GLU A N 1
ATOM 2475 C CA . GLU A 1 322 ? 16.532 -17.935 -25.442 1.00 83.62 322 GLU A CA 1
ATOM 2476 C C . GLU A 1 322 ? 16.014 -18.668 -26.684 1.00 83.62 322 GLU A C 1
ATOM 2478 O O . GLU A 1 322 ? 16.689 -19.560 -27.193 1.00 83.62 322 GLU A O 1
ATOM 2483 N N . ILE A 1 323 ? 14.847 -18.264 -27.196 1.00 81.31 323 ILE A N 1
ATOM 2484 C CA . ILE A 1 323 ? 14.158 -18.914 -28.327 1.00 81.3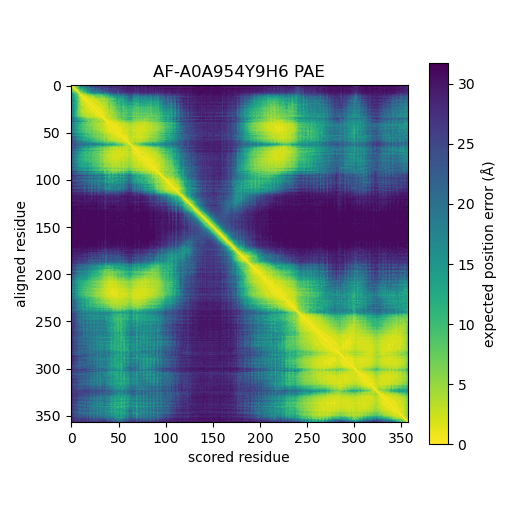1 323 ILE A CA 1
ATOM 2485 C C . ILE A 1 323 ? 14.559 -18.271 -29.679 1.00 81.31 323 ILE A C 1
ATOM 2487 O O . ILE A 1 323 ? 14.025 -18.620 -30.727 1.00 81.31 323 ILE A O 1
ATOM 2491 N N . GLN A 1 324 ? 15.493 -17.306 -29.676 1.00 82.69 324 GLN A N 1
ATOM 2492 C CA . GLN A 1 324 ? 15.859 -16.480 -30.843 1.00 82.69 324 GLN A CA 1
ATOM 2493 C C . GLN A 1 324 ? 14.638 -15.843 -31.543 1.00 82.69 324 GLN A C 1
ATOM 2495 O O . GLN A 1 324 ? 14.625 -15.640 -32.758 1.00 82.69 324 GLN A O 1
ATOM 2500 N N . ALA A 1 325 ? 13.601 -15.510 -30.772 1.00 81.12 325 ALA A N 1
ATOM 2501 C CA . ALA A 1 325 ? 12.396 -14.868 -31.280 1.00 81.12 325 ALA A CA 1
ATOM 2502 C C . ALA A 1 325 ? 12.556 -13.334 -31.301 1.00 81.12 325 ALA A C 1
ATOM 2504 O O . ALA A 1 325 ? 13.277 -12.774 -30.469 1.00 81.12 325 ALA A O 1
ATOM 2505 N N . PRO A 1 326 ? 11.853 -12.611 -32.194 1.00 88.25 326 PRO A N 1
ATOM 2506 C CA . PRO A 1 326 ? 11.789 -11.155 -32.132 1.00 88.25 326 PRO A CA 1
ATOM 2507 C C . PRO A 1 326 ? 11.251 -10.696 -30.772 1.00 88.25 326 PRO A C 1
ATOM 2509 O O . PRO A 1 326 ? 10.156 -11.090 -30.376 1.00 88.25 326 PRO A O 1
ATOM 2512 N N . TRP A 1 327 ? 11.992 -9.831 -30.074 1.00 79.25 327 TRP A N 1
ATOM 2513 C CA . TRP A 1 327 ? 11.680 -9.391 -28.705 1.00 79.25 327 TRP A CA 1
ATOM 2514 C C . TRP A 1 327 ? 10.280 -8.775 -28.548 1.00 79.25 327 TRP A C 1
ATOM 2516 O O . TRP A 1 327 ? 9.671 -8.892 -27.487 1.00 79.25 327 TRP A O 1
ATOM 2526 N N . PHE A 1 328 ? 9.752 -8.135 -29.597 1.00 88.06 328 PHE A N 1
ATOM 2527 C CA . PHE A 1 328 ? 8.477 -7.420 -29.530 1.00 88.06 328 PHE A CA 1
ATOM 2528 C C . PHE A 1 328 ? 7.278 -8.365 -29.372 1.00 88.06 328 PHE A C 1
ATOM 2530 O O . PHE A 1 328 ? 6.318 -8.026 -28.687 1.00 88.06 328 PHE A O 1
ATOM 2537 N N . PHE A 1 329 ? 7.323 -9.550 -29.987 1.00 88.44 329 PHE A N 1
ATOM 2538 C CA . PHE A 1 329 ? 6.183 -10.461 -30.042 1.00 88.44 329 PHE A CA 1
ATOM 2539 C C . PHE A 1 329 ? 5.771 -10.985 -28.651 1.00 88.44 329 PHE A C 1
ATOM 2541 O O . PHE A 1 329 ? 4.620 -10.771 -28.261 1.00 88.44 329 PHE A O 1
ATOM 2548 N N . PRO A 1 330 ? 6.671 -11.584 -27.844 1.00 88.69 330 PRO A N 1
ATOM 2549 C CA . PRO A 1 330 ? 6.319 -12.046 -26.503 1.00 88.69 330 PRO A CA 1
ATOM 2550 C C . PRO A 1 330 ? 6.038 -10.891 -25.535 1.00 88.69 330 PRO A C 1
ATOM 2552 O O . PRO A 1 330 ? 5.211 -11.049 -24.643 1.00 88.69 330 PRO A O 1
ATOM 2555 N N . VAL A 1 331 ? 6.650 -9.713 -25.716 1.00 91.75 331 VAL A N 1
ATOM 2556 C CA . VAL A 1 331 ? 6.353 -8.525 -24.892 1.00 91.75 331 VAL A CA 1
ATOM 2557 C C . VAL A 1 331 ? 4.923 -8.032 -25.124 1.00 91.75 331 VAL A C 1
ATOM 2559 O O . VAL A 1 331 ? 4.182 -7.812 -24.164 1.00 91.75 331 VAL A O 1
ATOM 2562 N N . VAL A 1 332 ? 4.502 -7.906 -26.387 1.00 94.31 332 VAL A N 1
ATOM 2563 C CA . VAL A 1 332 ? 3.128 -7.512 -26.737 1.00 94.31 332 VAL A CA 1
ATOM 2564 C C . VAL A 1 332 ? 2.129 -8.561 -26.253 1.00 94.31 332 VAL A C 1
ATOM 2566 O O . VAL A 1 332 ? 1.100 -8.209 -25.678 1.00 94.31 332 VAL A O 1
ATOM 2569 N N . LEU A 1 333 ? 2.440 -9.848 -26.421 1.00 93.25 333 LEU A N 1
ATOM 2570 C CA . LEU A 1 333 ? 1.567 -10.929 -25.971 1.00 93.25 333 LEU A CA 1
ATOM 2571 C C . LEU A 1 333 ? 1.451 -10.966 -24.436 1.00 93.25 333 LEU A C 1
ATOM 2573 O O . LEU A 1 333 ? 0.352 -11.142 -23.915 1.00 93.25 333 LEU A O 1
ATOM 2577 N N . ALA A 1 334 ? 2.542 -10.719 -23.703 1.00 94.06 334 ALA A N 1
ATOM 2578 C CA . ALA A 1 334 ? 2.527 -10.617 -22.243 1.00 94.06 334 ALA A CA 1
ATOM 2579 C C . ALA A 1 334 ? 1.663 -9.444 -21.752 1.00 94.06 334 ALA A C 1
ATOM 2581 O O . ALA A 1 334 ? 0.929 -9.590 -20.770 1.00 94.06 334 ALA A O 1
ATOM 2582 N N . PHE A 1 335 ? 1.707 -8.309 -22.453 1.00 95.25 335 PHE A N 1
ATOM 2583 C CA . PHE A 1 335 ? 0.835 -7.165 -22.186 1.00 95.25 335 PHE A CA 1
ATOM 2584 C C . PHE A 1 335 ? -0.639 -7.488 -22.476 1.00 95.25 335 PHE A C 1
ATOM 2586 O O . PHE A 1 335 ? -1.519 -7.144 -21.689 1.00 95.25 335 PHE A O 1
ATOM 2593 N N . LEU A 1 336 ? -0.917 -8.216 -23.560 1.00 96.25 336 LEU A N 1
ATOM 2594 C CA . LEU A 1 336 ? -2.271 -8.638 -23.928 1.00 96.25 336 LEU A CA 1
ATOM 2595 C C . LEU A 1 336 ? -2.859 -9.604 -22.888 1.00 96.25 336 LEU A C 1
ATOM 2597 O O . LEU A 1 336 ? -3.991 -9.410 -22.452 1.00 96.25 336 LEU A O 1
ATOM 2601 N N . VAL A 1 337 ? -2.074 -10.580 -22.415 1.00 96.44 337 VAL A N 1
ATOM 2602 C CA . VAL A 1 337 ? -2.460 -11.468 -21.302 1.00 96.44 337 VAL A CA 1
ATOM 2603 C C . VAL A 1 337 ? -2.809 -10.662 -20.052 1.00 96.44 337 VAL A C 1
ATOM 2605 O O . VAL A 1 337 ? -3.814 -10.945 -19.401 1.00 96.44 337 VAL A O 1
ATOM 2608 N N . PHE A 1 338 ? -2.019 -9.635 -19.730 1.00 95.50 338 PHE A N 1
ATOM 2609 C CA . PHE A 1 338 ? -2.293 -8.769 -18.588 1.00 95.50 338 PHE A CA 1
ATOM 2610 C C . PHE A 1 338 ? -3.613 -8.004 -18.751 1.00 95.50 338 PHE A C 1
ATOM 2612 O O . PHE A 1 338 ? -4.435 -8.016 -17.839 1.00 95.50 338 PHE A O 1
ATOM 2619 N N . ILE A 1 339 ? -3.860 -7.400 -19.918 1.00 95.94 339 ILE A N 1
ATOM 2620 C CA . ILE A 1 339 ? -5.134 -6.724 -20.209 1.00 95.94 339 ILE A CA 1
ATOM 2621 C C . ILE A 1 339 ? -6.308 -7.700 -20.105 1.00 95.94 339 ILE A C 1
ATOM 2623 O O . ILE A 1 339 ? -7.321 -7.370 -19.493 1.00 95.94 339 ILE A O 1
ATOM 2627 N N . ALA A 1 340 ? -6.179 -8.902 -20.667 1.00 95.69 340 ALA A N 1
ATOM 2628 C CA . ALA A 1 340 ? -7.224 -9.917 -20.604 1.00 95.69 340 ALA A CA 1
ATOM 2629 C C . ALA A 1 340 ? -7.527 -10.330 -19.155 1.00 95.69 340 ALA A C 1
ATOM 2631 O O . ALA A 1 340 ? -8.693 -10.453 -18.783 1.00 95.69 340 ALA A O 1
ATOM 2632 N N . ALA A 1 341 ? -6.497 -10.480 -18.316 1.00 94.38 341 ALA A N 1
ATOM 2633 C CA . ALA A 1 341 ? -6.667 -10.766 -16.895 1.00 94.38 341 ALA A CA 1
ATOM 2634 C C . ALA A 1 341 ? -7.341 -9.606 -16.140 1.00 94.38 341 ALA A C 1
ATOM 2636 O O . ALA A 1 341 ? -8.229 -9.850 -15.328 1.00 94.38 341 ALA A O 1
ATOM 2637 N N . GLN A 1 342 ? -6.987 -8.353 -16.442 1.00 94.50 342 GLN A N 1
ATOM 2638 C CA . GLN A 1 342 ? -7.630 -7.172 -15.846 1.00 94.50 342 GLN A CA 1
ATOM 2639 C C . GLN A 1 342 ? -9.096 -7.028 -16.271 1.00 94.50 342 GLN A C 1
ATOM 2641 O O . GLN A 1 342 ? -9.961 -6.686 -15.461 1.00 94.50 342 GLN A O 1
ATOM 2646 N N . ALA A 1 343 ? -9.401 -7.331 -17.533 1.00 94.31 343 ALA A N 1
ATOM 2647 C CA . ALA A 1 343 ? -10.771 -7.376 -18.027 1.00 94.31 343 ALA A CA 1
ATOM 2648 C C . ALA A 1 343 ? -11.571 -8.489 -17.334 1.00 94.31 343 ALA A C 1
ATOM 2650 O O . ALA A 1 343 ? -12.702 -8.257 -16.915 1.00 94.31 343 ALA A O 1
ATOM 2651 N N . LEU A 1 344 ? -10.975 -9.674 -17.157 1.00 93.88 344 LEU A N 1
ATOM 2652 C CA . LEU A 1 344 ? -11.583 -10.773 -16.407 1.00 93.88 344 LEU A CA 1
ATOM 2653 C C . LEU A 1 344 ? -11.877 -10.367 -14.957 1.00 93.88 344 LEU A C 1
ATOM 2655 O O . LEU A 1 344 ? -12.972 -10.630 -14.461 1.00 93.88 344 LEU A O 1
ATOM 2659 N N . GLU A 1 345 ? -10.931 -9.707 -14.289 1.00 91.81 345 GLU A N 1
ATOM 2660 C CA . GLU A 1 345 ? -11.137 -9.178 -12.941 1.00 91.81 345 GLU A CA 1
ATOM 2661 C C . GLU A 1 345 ? -12.326 -8.219 -12.908 1.00 91.81 345 GLU A C 1
ATOM 2663 O O . GLU A 1 345 ? -13.300 -8.463 -12.200 1.00 91.81 345 GLU A O 1
ATOM 2668 N N . THR A 1 346 ? -12.275 -7.184 -13.743 1.00 90.94 346 THR A N 1
ATOM 2669 C CA . THR A 1 346 ? -13.218 -6.064 -13.704 1.00 90.94 346 THR A CA 1
ATOM 2670 C C . THR A 1 346 ? -14.631 -6.469 -14.124 1.00 90.94 346 THR A C 1
ATOM 2672 O O . THR A 1 346 ? -15.603 -6.063 -13.492 1.00 90.94 346 THR A O 1
ATOM 2675 N N . PHE A 1 347 ? -14.768 -7.261 -15.191 1.00 91.50 347 PHE A N 1
ATOM 2676 C CA . PHE A 1 347 ? -16.073 -7.577 -15.776 1.00 91.50 347 PHE A CA 1
ATOM 2677 C C . PHE A 1 347 ? -16.701 -8.858 -15.243 1.00 91.50 347 PHE A C 1
ATOM 2679 O O . PHE A 1 347 ? -17.920 -8.998 -15.314 1.00 91.50 347 PHE A O 1
ATOM 2686 N N . VAL A 1 348 ? -15.902 -9.806 -14.747 1.00 91.38 348 VAL A N 1
ATOM 2687 C CA . VAL A 1 348 ? -16.412 -11.122 -14.340 1.00 91.38 348 VAL A CA 1
ATOM 2688 C C . VAL A 1 348 ? -16.254 -11.323 -12.844 1.00 91.38 348 VAL A C 1
ATOM 2690 O O . VAL A 1 348 ? -17.242 -11.590 -12.161 1.00 91.38 348 VAL A O 1
ATOM 2693 N N . LEU A 1 349 ? -15.036 -11.196 -12.316 1.00 87.50 349 LEU A N 1
ATOM 2694 C CA . LEU A 1 349 ? -14.754 -11.582 -10.933 1.00 87.50 349 LEU A CA 1
ATOM 2695 C C . LEU A 1 349 ? -15.350 -10.600 -9.927 1.00 87.50 349 LEU A C 1
ATOM 2697 O O . LEU A 1 349 ? -16.075 -11.036 -9.033 1.00 87.50 349 LEU A O 1
ATOM 2701 N N . THR A 1 350 ? -15.104 -9.302 -10.100 1.00 86.94 350 THR A N 1
ATOM 2702 C CA . THR A 1 350 ? -15.622 -8.251 -9.216 1.00 86.94 350 THR A CA 1
ATOM 2703 C C . THR A 1 350 ? -17.146 -8.319 -9.076 1.00 86.94 350 THR A C 1
ATOM 2705 O O . THR A 1 350 ? -17.613 -8.556 -7.962 1.00 86.94 350 THR A O 1
ATOM 2708 N N . PRO A 1 351 ? -17.956 -8.243 -10.154 1.00 85.69 351 PRO A N 1
ATOM 2709 C CA . PRO A 1 351 ? -19.410 -8.268 -10.001 1.00 85.69 351 PRO A CA 1
ATOM 2710 C C . PRO A 1 351 ? -19.936 -9.598 -9.450 1.00 85.69 351 PRO A C 1
ATOM 2712 O O . PRO A 1 351 ? -20.894 -9.601 -8.685 1.00 85.69 351 PRO A O 1
ATOM 2715 N N . THR A 1 352 ? -19.321 -10.737 -9.786 1.00 83.62 352 THR A N 1
ATOM 2716 C CA . THR A 1 352 ? -19.803 -12.054 -9.326 1.00 83.62 352 THR A CA 1
ATOM 2717 C C . THR A 1 352 ? -19.579 -12.269 -7.829 1.00 83.62 352 THR A C 1
ATOM 2719 O O . THR A 1 352 ? -20.371 -12.950 -7.172 1.00 83.62 352 THR A O 1
ATOM 2722 N N . ILE A 1 353 ? -18.489 -11.721 -7.294 1.00 80.62 353 ILE A N 1
ATOM 2723 C CA . ILE A 1 353 ? -18.072 -11.926 -5.906 1.00 80.62 353 ILE A CA 1
ATOM 2724 C C . ILE A 1 353 ? -18.677 -10.850 -5.004 1.00 80.62 353 ILE A C 1
ATOM 2726 O O . ILE A 1 353 ? -19.181 -11.182 -3.934 1.00 80.62 353 ILE A O 1
ATOM 2730 N N . GLU A 1 354 ? -18.722 -9.598 -5.460 1.00 69.31 354 GLU A N 1
ATOM 2731 C CA . GLU A 1 354 ? -19.331 -8.492 -4.711 1.00 69.31 354 GLU A CA 1
ATOM 2732 C C . GLU A 1 354 ? -20.864 -8.545 -4.713 1.00 69.31 354 GLU A C 1
ATOM 2734 O O . GLU A 1 354 ? -21.485 -8.068 -3.775 1.00 69.31 354 GLU A O 1
ATOM 2739 N N . SER A 1 355 ? -21.499 -9.186 -5.702 1.00 68.06 355 SER A N 1
ATOM 2740 C CA . SER A 1 355 ? -22.958 -9.394 -5.714 1.00 68.06 355 SER A CA 1
ATOM 2741 C C . SER A 1 355 ? -23.457 -10.387 -4.652 1.00 68.06 355 SER A C 1
ATOM 2743 O O . SER A 1 355 ? -24.670 -10.486 -4.455 1.00 68.06 355 SER A O 1
ATOM 2745 N N . LYS A 1 356 ? -22.573 -11.192 -4.046 1.00 59.25 356 LYS A N 1
ATOM 2746 C CA . LYS A 1 356 ? -22.937 -12.245 -3.078 1.00 59.25 356 LYS A CA 1
ATOM 2747 C C . LYS A 1 356 ? -22.591 -11.903 -1.625 1.00 59.25 356 LYS A C 1
ATOM 2749 O O . LYS A 1 356 ? -22.961 -12.686 -0.749 1.00 59.25 356 LYS A O 1
ATOM 2754 N N . ALA A 1 357 ? -21.882 -10.798 -1.401 1.00 49.56 357 ALA A N 1
ATOM 2755 C CA . ALA A 1 357 ? -21.648 -10.193 -0.090 1.00 49.56 357 ALA A CA 1
ATOM 2756 C C . ALA A 1 357 ? -22.767 -9.186 0.214 1.00 49.56 357 ALA A C 1
ATOM 2758 O O . ALA A 1 357 ? -23.120 -9.046 1.407 1.00 49.56 357 ALA A O 1
#

Mean predicted aligned error: 18.26 Å